Protein AF-A0A7S0CD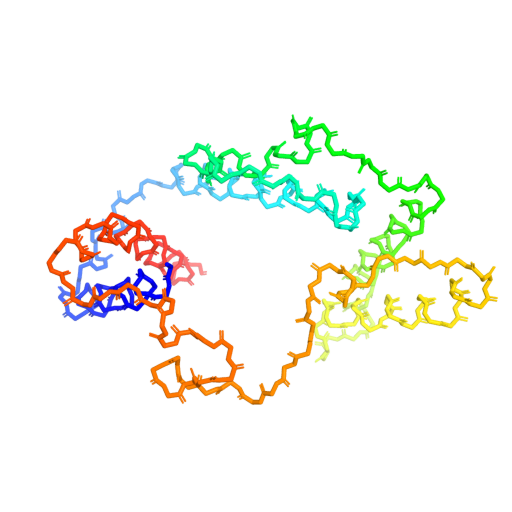29-F1 (afdb_monomer_lite)

Secondary structure (DSSP, 8-state):
-HHHHHHHHHHHHHHHHTTTHHHHTTS-HHHHHHHHHHHHHHHHHHGGGGGBPTT-------TTSTTTSTTTHHHHS-PPBPPHHHHHHHHHHHHHHHHHHHHHHHH-SSS-HHHHHHHHHHHHIIIIIGGGT--PPPHHHHS---------GGG--TTSHHHHSPPS-HHHHHHHHHHHHHHHHHHHHHHHHHHH-

Sequence (197 aa):
MFYAIMLAGILQMIFGLLRLGVLVKMIPHPVMVGFCNGLGVVIGLAQFNIFKVAGTGDNNHDRRLSEIGGAFLPFTNGTDWCDATMGLWMAFHIGVTLLTYVMFPKITKAIPASLAGIIMSTVVEWAFVRQIGYETNTVADLASVAGAFPSPVWFDTRYGYKDMMPPLTLKTFGEVLPTAITAGAIGLLESLLTLQL

Radius of gyration: 21.19 Å; chains: 1; bounding box: 47×45×57 Å

Organism: NCBI:txid420281

InterPro domains:
  IPR001902 SLC26A/SulP transporter [PTHR11814] (4-192)
  IPR011547 SLC26A/SulP transporter domain [PF00916] (2-194)

pLDDT: mean 81.78, std 13.17, range [42.75, 94.94]

Foldseek 3Di:
DVVLQVLLVVVLVVCVVVVVLVVLVPDDPVVVVVVVVVVVLLVVLLVLVLQFDQPQDDPDPPCPVCPSVVSVCSPPVPTDGHDPVQVVLVVVLVVQLVVQQVVVVVVPVPDHSNVVSVVRSVCCCVVPVVVVPHDHDDPCSNDPPDDDDDDDQCPDPPPPSVVVDDDPDPVVCVVSVVSSNVVSSVVSNVVVVVVVD

Structure (mmCIF, N/CA/C/O backbone):
data_AF-A0A7S0CD29-F1
#
_entry.id   AF-A0A7S0CD29-F1
#
loop_
_atom_site.group_PDB
_atom_site.id
_atom_site.type_symbol
_atom_site.label_atom_id
_atom_site.label_alt_id
_atom_site.label_comp_id
_atom_site.label_asym_id
_atom_site.label_entity_id
_atom_site.label_seq_id
_atom_site.pdbx_PDB_ins_code
_atom_site.Cartn_x
_atom_site.Cartn_y
_atom_site.Cartn_z
_atom_site.occupancy
_atom_site.B_iso_or_equiv
_atom_site.auth_seq_id
_atom_site.auth_comp_id
_atom_site.auth_asym_id
_atom_site.auth_atom_id
_atom_site.pdbx_PDB_model_num
ATOM 1 N N . MET A 1 1 ? 0.784 -7.956 17.227 1.00 72.94 1 MET A N 1
ATOM 2 C CA . MET A 1 1 ? -0.037 -7.457 16.099 1.00 72.94 1 MET A CA 1
ATOM 3 C C . MET A 1 1 ? -1.313 -8.258 15.865 1.00 72.94 1 MET A C 1
ATOM 5 O O . MET A 1 1 ? -2.361 -7.636 15.812 1.00 72.94 1 MET A O 1
ATOM 9 N N . PHE A 1 2 ? -1.299 -9.597 15.812 1.00 84.19 2 PHE A N 1
ATOM 10 C CA . PHE A 1 2 ? -2.535 -10.376 15.597 1.00 84.19 2 PHE A CA 1
ATOM 11 C C . PHE A 1 2 ? -3.646 -10.090 16.633 1.00 84.19 2 PHE A C 1
ATOM 13 O O . PHE A 1 2 ? -4.755 -9.716 16.257 1.00 84.19 2 PHE A O 1
ATOM 20 N N . TYR A 1 3 ? -3.331 -10.136 17.936 1.00 88.56 3 TYR A N 1
ATOM 21 C CA . TYR A 1 3 ? -4.286 -9.738 18.984 1.00 88.56 3 TYR A CA 1
ATOM 22 C C . TYR A 1 3 ? -4.735 -8.276 18.874 1.00 88.56 3 TYR A C 1
ATOM 24 O O . TYR A 1 3 ? -5.881 -7.977 19.192 1.00 88.56 3 TYR A O 1
ATOM 32 N N . ALA A 1 4 ? -3.864 -7.379 18.396 1.00 90.56 4 ALA A N 1
ATOM 33 C CA . ALA A 1 4 ? -4.199 -5.968 18.201 1.00 90.56 4 ALA A CA 1
ATOM 34 C C . ALA A 1 4 ? -5.264 -5.797 17.121 1.00 90.56 4 ALA A C 1
ATOM 36 O O . ALA A 1 4 ? -6.248 -5.106 17.343 1.00 90.56 4 ALA A O 1
ATOM 37 N N . ILE A 1 5 ? -5.092 -6.474 15.984 1.00 90.81 5 ILE A N 1
ATOM 38 C CA . ILE A 1 5 ? -6.022 -6.425 14.850 1.00 90.81 5 ILE A CA 1
ATOM 39 C C . ILE A 1 5 ? -7.361 -7.069 15.226 1.00 90.81 5 ILE A C 1
ATOM 41 O O . ILE A 1 5 ? -8.416 -6.509 14.942 1.00 90.81 5 ILE A O 1
ATOM 45 N N . MET A 1 6 ? -7.335 -8.211 15.920 1.00 91.44 6 MET A N 1
ATOM 46 C CA . MET A 1 6 ? -8.559 -8.859 16.395 1.00 91.44 6 MET A CA 1
ATOM 47 C C . MET A 1 6 ? -9.323 -7.963 17.381 1.00 91.44 6 MET A C 1
ATOM 49 O O . MET A 1 6 ? -10.534 -7.790 17.250 1.00 91.44 6 MET A O 1
ATOM 53 N N . LEU A 1 7 ? -8.617 -7.348 18.337 1.00 93.38 7 LEU A N 1
ATOM 54 C CA . LEU A 1 7 ? -9.212 -6.408 19.285 1.00 93.38 7 LEU A CA 1
ATOM 55 C C . LEU A 1 7 ? -9.736 -5.148 18.583 1.00 93.38 7 LEU A C 1
ATOM 57 O O . LEU A 1 7 ? -10.834 -4.700 18.899 1.00 93.38 7 LEU A O 1
ATOM 61 N N . ALA A 1 8 ? -9.004 -4.614 17.602 1.00 94.94 8 ALA A N 1
ATOM 62 C CA . ALA A 1 8 ? -9.446 -3.494 16.775 1.00 94.94 8 ALA A CA 1
ATOM 63 C C . ALA A 1 8 ? -10.773 -3.812 16.069 1.00 94.94 8 ALA A C 1
ATOM 65 O O . ALA A 1 8 ? -11.699 -3.009 16.137 1.00 94.94 8 ALA A O 1
ATOM 66 N N . GLY A 1 9 ? -10.906 -5.006 15.482 1.00 94.69 9 GLY A N 1
ATOM 67 C CA . GLY A 1 9 ? -12.152 -5.460 14.857 1.00 94.69 9 GLY A CA 1
ATOM 68 C C . GLY A 1 9 ? -13.318 -5.574 15.845 1.00 94.69 9 GLY A C 1
ATOM 69 O O . GLY A 1 9 ? -14.436 -5.161 15.542 1.00 94.69 9 GLY A O 1
ATOM 70 N N . ILE A 1 10 ? -13.067 -6.065 17.064 1.00 94.75 10 ILE A N 1
ATOM 71 C CA . ILE A 1 10 ? -14.084 -6.104 18.129 1.00 94.75 10 ILE A CA 1
ATOM 72 C C . ILE A 1 10 ? -14.520 -4.689 18.521 1.00 94.75 10 ILE A C 1
ATOM 74 O O . ILE A 1 10 ? -15.717 -4.418 18.611 1.00 94.75 10 ILE A O 1
ATOM 78 N N . LEU A 1 11 ? -13.572 -3.770 18.709 1.00 93.44 11 LEU A N 1
ATOM 79 C CA . LEU A 1 11 ? -13.870 -2.369 19.007 1.00 93.44 11 LEU A CA 1
ATOM 80 C C . LEU A 1 11 ? -14.683 -1.721 17.878 1.00 93.44 11 LEU A C 1
ATOM 82 O O . LEU A 1 11 ? -15.670 -1.043 18.152 1.00 93.44 11 LEU A O 1
ATOM 86 N N . GLN A 1 12 ? -14.335 -1.985 16.618 1.00 93.56 12 GLN A N 1
ATOM 87 C CA . GLN A 1 12 ? -15.087 -1.516 15.451 1.00 93.56 12 GLN A CA 1
ATOM 88 C C . GLN A 1 12 ? -16.525 -2.047 15.441 1.00 93.56 12 GLN A C 1
ATOM 90 O O . GLN A 1 12 ? -17.459 -1.272 15.230 1.00 93.56 12 GLN A O 1
ATOM 95 N N . MET A 1 13 ? -16.726 -3.337 15.737 1.00 93.75 13 MET A N 1
ATOM 96 C CA . MET A 1 13 ? -18.064 -3.928 15.868 1.00 93.75 13 MET A CA 1
ATOM 97 C C . MET A 1 13 ? -18.875 -3.266 16.988 1.00 93.75 13 MET A C 1
ATOM 99 O O . MET A 1 13 ? -20.042 -2.938 16.780 1.00 93.75 13 MET A O 1
ATOM 103 N N . ILE A 1 14 ? -18.264 -3.009 18.151 1.00 93.12 14 ILE A N 1
ATOM 104 C CA . ILE A 1 14 ? -18.916 -2.315 19.274 1.00 93.12 14 ILE A CA 1
ATOM 105 C C . ILE A 1 14 ? -19.307 -0.887 18.876 1.00 93.12 14 ILE A C 1
ATOM 107 O O . ILE A 1 14 ? -20.438 -0.469 19.118 1.00 93.12 14 ILE A O 1
ATOM 111 N N . PHE A 1 15 ? -18.412 -0.142 18.225 1.00 90.12 15 PHE A N 1
ATOM 112 C CA . PHE A 1 15 ? -18.691 1.218 17.752 1.00 90.12 15 PHE A CA 1
ATOM 113 C C . PHE A 1 15 ? -19.815 1.246 16.712 1.00 90.12 15 PHE A C 1
ATOM 115 O O . PHE A 1 15 ? -20.672 2.134 16.756 1.00 90.12 15 PHE A O 1
ATOM 122 N N . GLY A 1 16 ? -19.842 0.259 15.812 1.00 89.19 16 GLY A N 1
ATOM 123 C CA . GLY A 1 16 ? -20.924 0.061 14.852 1.00 89.19 16 GLY A CA 1
ATOM 124 C C . GLY A 1 16 ? -22.261 -0.226 15.538 1.00 89.19 16 GLY A C 1
ATOM 125 O O . GLY A 1 16 ? -23.259 0.428 15.235 1.00 89.19 16 GLY A O 1
ATOM 126 N N . LEU A 1 17 ? -22.275 -1.136 16.519 1.00 92.62 17 LEU A N 1
ATOM 127 C CA . LEU A 1 17 ? -23.474 -1.510 17.277 1.00 92.62 17 LEU A CA 1
ATOM 128 C C . LEU A 1 17 ? -24.034 -0.336 18.093 1.00 92.62 17 LEU A C 1
ATOM 130 O O . LEU A 1 17 ? -25.241 -0.100 18.097 1.00 92.62 17 LEU A O 1
ATOM 134 N N . LEU A 1 18 ? -23.155 0.436 18.735 1.00 92.31 18 LEU A N 1
ATOM 135 C CA . LEU A 1 18 ? -23.508 1.632 19.505 1.00 92.31 18 LEU A CA 1
ATOM 136 C C . LEU A 1 18 ? -23.828 2.851 18.621 1.00 92.31 18 LEU A C 1
ATOM 138 O O . LEU A 1 18 ? -24.145 3.918 19.144 1.00 92.31 18 LEU A O 1
ATOM 142 N N . ARG A 1 19 ? -23.756 2.716 17.288 1.00 85.88 19 ARG A N 1
ATOM 143 C CA . ARG A 1 19 ? -23.991 3.790 16.305 1.00 85.88 19 ARG A CA 1
ATOM 144 C C . ARG A 1 19 ? -23.114 5.028 16.532 1.00 85.88 19 ARG A C 1
ATOM 146 O O . ARG A 1 19 ? -23.495 6.148 16.190 1.00 85.88 19 ARG A O 1
ATOM 153 N N . LEU A 1 20 ? -21.898 4.825 17.037 1.00 83.00 20 LEU A N 1
ATOM 154 C CA . LEU A 1 20 ? -20.938 5.897 17.324 1.00 83.00 20 LEU A CA 1
ATOM 155 C C . LEU A 1 20 ? -20.285 6.489 16.064 1.00 83.00 20 LEU A C 1
ATOM 157 O O . LEU A 1 20 ? -19.510 7.436 16.164 1.00 83.00 20 LEU A O 1
ATOM 161 N N . GLY A 1 21 ? -20.638 6.006 14.867 1.00 71.50 21 GLY A N 1
ATOM 162 C CA . GLY A 1 21 ? -20.172 6.567 13.592 1.00 71.50 21 GLY A CA 1
ATOM 163 C C . GLY A 1 21 ? -20.517 8.051 13.392 1.00 71.50 21 GLY A C 1
ATOM 164 O O . GLY A 1 21 ? -19.895 8.717 12.570 1.00 71.50 21 GLY A O 1
ATOM 165 N N . VAL A 1 22 ? -21.461 8.603 14.167 1.00 73.75 22 VAL A N 1
ATOM 166 C CA . VAL A 1 22 ? -21.761 10.046 14.178 1.00 73.75 22 VAL A CA 1
ATOM 167 C C . VAL A 1 22 ? -20.596 10.876 14.733 1.00 73.75 22 VAL A C 1
ATOM 169 O O . VAL A 1 22 ? -20.355 11.968 14.228 1.00 73.75 22 VAL A O 1
ATOM 172 N N . LEU A 1 23 ? -19.834 10.366 15.708 1.00 78.31 23 LEU A N 1
ATOM 173 C CA . LEU A 1 23 ? -18.686 11.083 16.289 1.00 78.31 23 LEU A CA 1
ATOM 174 C C . LEU A 1 23 ? -17.565 11.284 15.266 1.00 78.31 23 LEU A C 1
ATOM 176 O O . LEU A 1 23 ? -16.908 12.318 15.240 1.00 78.31 23 LEU A O 1
ATOM 180 N N . VAL A 1 24 ? -17.384 10.308 14.381 1.00 75.75 24 VAL A N 1
ATOM 181 C CA . VAL A 1 24 ? -16.339 10.336 13.354 1.00 75.75 24 VAL A CA 1
ATOM 182 C C . VAL A 1 24 ? -16.672 11.359 12.251 1.00 75.75 24 VAL A C 1
ATOM 184 O O . VAL A 1 24 ? -15.771 11.964 11.678 1.00 75.75 24 VAL A O 1
ATOM 187 N N . LYS A 1 25 ? -17.961 11.664 12.025 1.00 74.31 25 LYS A N 1
ATOM 188 C CA . LYS A 1 25 ? -18.404 12.732 11.103 1.00 74.31 25 LYS A CA 1
ATOM 189 C C . LYS A 1 25 ? -18.051 14.146 11.577 1.00 74.31 25 LYS A C 1
ATOM 191 O O . LYS A 1 25 ? -18.184 15.085 10.800 1.00 74.31 25 LYS A O 1
ATOM 196 N N . MET A 1 26 ? -17.627 14.315 12.831 1.00 85.00 26 MET A N 1
ATOM 197 C CA . MET A 1 26 ? -17.211 15.615 13.369 1.00 85.00 26 MET A CA 1
ATOM 198 C C . MET A 1 26 ? -15.780 15.996 12.968 1.00 85.00 26 MET A C 1
ATOM 200 O O . MET A 1 26 ? -15.310 17.072 13.332 1.00 85.00 26 MET A O 1
ATOM 204 N N . ILE A 1 27 ? -15.073 15.132 12.232 1.00 85.81 27 ILE A N 1
ATOM 205 C CA . ILE A 1 27 ? -13.688 15.383 11.845 1.00 85.81 27 ILE A CA 1
ATOM 206 C C . ILE A 1 27 ? -13.649 16.375 10.675 1.00 85.81 27 ILE A C 1
ATOM 208 O O . ILE A 1 27 ? -14.264 16.124 9.636 1.00 85.81 27 ILE A O 1
ATOM 212 N N . PRO A 1 28 ? -12.927 17.503 10.809 1.00 87.62 28 PRO A N 1
ATOM 213 C CA . PRO A 1 28 ? -12.857 18.504 9.755 1.00 87.62 28 PRO A CA 1
ATOM 214 C C . PRO A 1 28 ? -12.232 17.948 8.470 1.00 87.62 28 PRO A C 1
ATOM 216 O O . PRO A 1 28 ? -11.196 17.284 8.510 1.00 87.62 28 PRO A O 1
ATOM 219 N N . HIS A 1 29 ? -12.787 18.323 7.314 1.00 85.38 29 HIS A N 1
ATOM 220 C CA . HIS A 1 29 ? -12.239 17.969 5.998 1.00 85.38 29 HIS A CA 1
ATOM 221 C C . HIS A 1 29 ? -10.727 18.268 5.840 1.00 85.38 29 HIS A C 1
ATOM 223 O O . HIS A 1 29 ? -10.016 17.412 5.311 1.00 85.38 29 HIS A O 1
ATOM 229 N N . PRO A 1 30 ? -10.179 19.400 6.347 1.00 91.38 30 PRO A N 1
ATOM 230 C CA . PRO A 1 30 ? -8.735 19.652 6.291 1.00 91.38 30 PRO A CA 1
ATOM 231 C C . PRO A 1 30 ? -7.877 18.567 6.959 1.00 91.38 30 PRO A C 1
ATOM 233 O O . PRO A 1 30 ? -6.792 18.263 6.468 1.00 91.38 30 PRO A O 1
ATOM 236 N N . VAL A 1 31 ? -8.362 17.956 8.046 1.00 89.50 31 VAL A N 1
ATOM 237 C CA . VAL A 1 31 ? -7.638 16.895 8.766 1.00 89.50 31 VAL A CA 1
ATOM 238 C C . VAL A 1 31 ? -7.566 15.630 7.918 1.00 89.50 31 VAL A C 1
ATOM 240 O O . VAL A 1 31 ? -6.505 15.021 7.821 1.00 89.50 31 VAL A O 1
ATOM 243 N N . MET A 1 32 ? -8.665 15.273 7.251 1.00 87.56 32 MET A N 1
ATOM 244 C CA . MET A 1 32 ? -8.727 14.084 6.396 1.00 87.56 32 MET A CA 1
ATOM 245 C C . MET A 1 32 ? -7.808 14.217 5.177 1.00 87.56 32 MET A C 1
ATOM 247 O O . MET A 1 32 ? -7.058 13.296 4.869 1.00 87.56 32 MET A O 1
ATOM 251 N N . VAL A 1 33 ? -7.796 15.388 4.530 1.00 89.38 33 VAL A N 1
ATOM 252 C CA . VAL A 1 33 ? -6.883 15.667 3.408 1.00 89.38 33 VAL A CA 1
ATOM 253 C C . VAL A 1 33 ? -5.421 15.616 3.862 1.00 89.38 33 VAL A C 1
ATOM 255 O O . VAL A 1 33 ? -4.590 15.010 3.187 1.00 89.38 33 VAL A O 1
ATOM 258 N N . GLY A 1 34 ? -5.102 16.201 5.021 1.00 91.06 34 GLY A N 1
ATOM 259 C CA . GLY A 1 34 ? -3.759 16.134 5.602 1.00 91.06 34 GLY A CA 1
ATOM 260 C C . GLY A 1 34 ? -3.323 14.701 5.921 1.00 91.06 34 GLY A C 1
ATOM 261 O O . GLY A 1 34 ? -2.210 14.309 5.572 1.00 91.06 34 GLY A O 1
ATOM 262 N N . PHE A 1 35 ? -4.214 13.905 6.519 1.00 89.25 35 PHE A N 1
ATOM 263 C CA 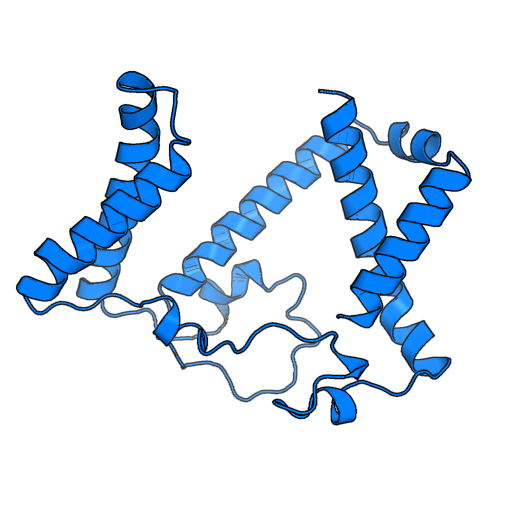. PHE A 1 35 ? -3.975 12.495 6.826 1.00 89.25 35 PHE A CA 1
ATOM 264 C C . PHE A 1 35 ? -3.697 11.673 5.563 1.00 89.25 35 PHE A C 1
ATOM 266 O O . PHE A 1 35 ? -2.662 11.013 5.491 1.00 89.25 35 PHE A O 1
ATOM 273 N N . CYS A 1 36 ? -4.557 11.757 4.544 1.00 88.31 36 CYS A N 1
ATOM 274 C CA . CYS A 1 36 ? -4.381 11.012 3.296 1.00 88.31 36 CYS A CA 1
ATOM 275 C C . CYS A 1 36 ? -3.100 11.416 2.552 1.00 88.31 36 CYS A C 1
ATOM 277 O O . CYS A 1 36 ? -2.385 10.549 2.054 1.00 88.31 36 CYS A O 1
ATOM 279 N N . ASN A 1 37 ? -2.767 12.712 2.513 1.00 92.62 37 ASN A N 1
ATOM 280 C CA . ASN A 1 37 ? -1.518 13.181 1.908 1.00 92.62 37 ASN A CA 1
ATOM 281 C C . ASN A 1 37 ? -0.292 12.646 2.661 1.00 92.62 37 ASN A C 1
ATOM 283 O O . ASN A 1 37 ? 0.655 12.170 2.037 1.00 92.62 37 ASN A O 1
ATOM 287 N N . GLY A 1 38 ? -0.320 12.677 3.998 1.00 90.19 38 GLY A N 1
ATOM 288 C CA . GLY A 1 38 ? 0.740 12.110 4.831 1.00 90.19 38 GLY A CA 1
ATOM 289 C C . GLY A 1 38 ? 0.903 10.604 4.623 1.00 90.19 38 GLY A C 1
ATOM 290 O O . GLY A 1 38 ? 2.018 10.129 4.417 1.00 90.19 38 GLY A O 1
ATOM 291 N N . LEU A 1 39 ? -0.206 9.859 4.594 1.00 89.50 39 LEU A N 1
ATOM 292 C CA . LEU A 1 39 ? -0.218 8.423 4.311 1.00 89.50 39 LEU A CA 1
ATOM 293 C C . LEU A 1 39 ? 0.320 8.120 2.906 1.00 89.50 39 LEU A C 1
ATOM 295 O O . LEU A 1 39 ? 1.106 7.190 2.743 1.00 89.50 39 LEU A O 1
ATOM 299 N N . GLY A 1 40 ? -0.021 8.939 1.909 1.00 89.88 40 GLY A N 1
ATOM 300 C CA . GLY A 1 40 ? 0.531 8.833 0.559 1.00 89.88 40 GLY A CA 1
ATOM 301 C C . GLY A 1 40 ? 2.053 8.984 0.532 1.00 89.88 40 GLY A C 1
ATOM 302 O O . GLY A 1 40 ? 2.739 8.179 -0.097 1.00 89.88 40 GLY A O 1
ATOM 303 N N . VAL A 1 41 ? 2.598 9.956 1.271 1.00 90.38 41 VAL A N 1
ATOM 304 C CA . VAL A 1 41 ? 4.053 10.132 1.419 1.00 90.38 41 VAL A CA 1
ATOM 305 C C . VAL A 1 41 ? 4.683 8.931 2.127 1.00 90.38 41 VAL A C 1
ATOM 307 O O . VAL A 1 41 ? 5.685 8.406 1.654 1.00 90.38 41 VAL A O 1
ATOM 310 N N . VAL A 1 42 ? 4.084 8.455 3.221 1.00 87.50 42 VAL A N 1
ATOM 311 C CA . VAL A 1 42 ? 4.564 7.288 3.984 1.00 87.50 42 VAL A CA 1
ATOM 312 C C . VAL A 1 42 ? 4.625 6.035 3.110 1.00 87.50 42 VAL A C 1
ATOM 314 O O . VAL A 1 42 ? 5.651 5.355 3.084 1.00 87.50 42 VAL A O 1
ATOM 317 N N . ILE A 1 43 ? 3.564 5.747 2.352 1.00 88.38 43 ILE A N 1
ATOM 318 C CA . ILE A 1 43 ? 3.523 4.604 1.433 1.00 88.38 43 ILE A CA 1
ATOM 319 C C . ILE A 1 43 ? 4.535 4.786 0.304 1.00 88.38 43 ILE A C 1
ATOM 321 O O . ILE A 1 43 ? 5.258 3.841 -0.012 1.00 88.38 43 ILE A O 1
ATOM 325 N N . GLY A 1 44 ? 4.604 5.983 -0.286 1.00 90.56 44 GLY A N 1
ATOM 326 C CA . GLY A 1 44 ? 5.530 6.297 -1.373 1.00 90.56 44 GLY A CA 1
ATOM 327 C C . GLY A 1 44 ? 6.990 6.108 -0.967 1.00 90.56 44 GLY A C 1
ATOM 328 O O . GLY A 1 44 ? 7.756 5.486 -1.697 1.00 90.56 44 GLY A O 1
ATOM 329 N N . LEU A 1 45 ? 7.364 6.567 0.229 1.00 87.75 45 LEU A N 1
ATOM 330 C CA . LEU A 1 45 ? 8.706 6.374 0.775 1.00 87.75 45 LEU A CA 1
ATOM 331 C C . LEU A 1 45 ? 8.985 4.902 1.114 1.00 87.75 45 LEU A C 1
ATOM 333 O O . LEU A 1 45 ? 10.071 4.406 0.821 1.00 87.75 45 LEU A O 1
ATOM 337 N N . ALA A 1 46 ? 8.000 4.170 1.643 1.00 84.88 46 ALA A N 1
ATOM 338 C CA . ALA A 1 46 ? 8.157 2.749 1.953 1.00 84.88 46 ALA A CA 1
ATOM 339 C C . ALA A 1 46 ? 8.454 1.882 0.710 1.00 84.88 46 ALA A C 1
ATOM 341 O O . ALA A 1 46 ? 9.147 0.871 0.835 1.00 84.88 46 ALA A O 1
ATOM 342 N N . GLN A 1 47 ? 8.003 2.282 -0.491 1.00 88.38 47 GLN A N 1
ATOM 343 C CA . GLN A 1 47 ? 8.294 1.543 -1.733 1.00 88.38 47 GLN A CA 1
ATOM 344 C C . GLN A 1 47 ? 9.791 1.487 -2.067 1.00 88.38 47 GLN A C 1
ATOM 346 O O . GLN A 1 47 ? 10.240 0.540 -2.711 1.00 88.38 47 GLN A O 1
ATOM 351 N N . PHE A 1 48 ? 10.596 2.446 -1.595 1.00 86.69 48 PHE A N 1
ATOM 352 C CA . PHE A 1 48 ? 12.041 2.442 -1.841 1.00 86.69 48 PHE A CA 1
ATOM 353 C C . PHE A 1 48 ? 12.770 1.280 -1.164 1.00 86.69 48 PHE A C 1
ATOM 355 O O . PHE A 1 48 ? 13.878 0.942 -1.574 1.00 86.69 48 PHE A O 1
ATOM 362 N N . ASN A 1 49 ? 12.151 0.620 -0.179 1.00 83.00 49 ASN A N 1
ATOM 363 C CA . ASN A 1 49 ? 12.740 -0.553 0.461 1.00 83.00 49 ASN A CA 1
ATOM 364 C C . ASN A 1 49 ? 12.956 -1.723 -0.518 1.00 83.00 49 ASN A C 1
ATOM 366 O O . ASN A 1 49 ? 13.834 -2.547 -0.303 1.00 83.00 49 ASN A O 1
ATOM 370 N N . ILE A 1 50 ? 12.196 -1.781 -1.616 1.00 82.12 50 ILE A N 1
ATOM 371 C CA . ILE A 1 50 ? 12.347 -2.811 -2.655 1.00 82.12 50 ILE A CA 1
ATOM 372 C C . ILE A 1 50 ? 13.692 -2.679 -3.399 1.00 82.12 50 ILE A C 1
ATOM 374 O O . ILE A 1 50 ? 14.242 -3.680 -3.849 1.00 82.12 50 ILE A O 1
ATOM 378 N N . PHE A 1 51 ? 14.261 -1.471 -3.472 1.00 86.75 51 PHE A N 1
ATOM 379 C CA . PHE A 1 51 ? 15.575 -1.202 -4.075 1.00 86.75 51 PHE A CA 1
ATOM 380 C C . PHE A 1 51 ? 16.753 -1.439 -3.118 1.00 86.75 51 PHE A C 1
ATOM 382 O O . PHE A 1 51 ? 17.888 -1.076 -3.427 1.00 86.75 51 PHE A O 1
ATOM 389 N N . LYS A 1 52 ? 16.511 -2.009 -1.937 1.00 83.50 52 LYS A N 1
ATOM 390 C CA . LYS A 1 52 ? 17.575 -2.425 -1.020 1.00 83.50 52 LYS A CA 1
ATOM 391 C C . LYS A 1 52 ? 17.975 -3.868 -1.283 1.00 83.50 52 LYS A C 1
ATOM 393 O O . LYS A 1 52 ? 17.190 -4.663 -1.799 1.00 83.50 52 LYS A O 1
ATOM 398 N N . VAL A 1 53 ? 19.213 -4.202 -0.926 1.00 76.62 53 VAL A N 1
ATOM 399 C CA . VAL A 1 53 ? 19.706 -5.581 -1.014 1.00 76.62 53 VAL A CA 1
ATOM 400 C C . VAL A 1 53 ? 18.869 -6.482 -0.100 1.00 76.62 53 VAL A C 1
ATOM 402 O O . VAL A 1 53 ? 18.695 -6.197 1.089 1.00 76.62 53 VAL A O 1
ATOM 405 N N . ALA A 1 54 ? 18.343 -7.572 -0.664 1.00 63.88 54 ALA A N 1
ATOM 406 C CA . ALA A 1 54 ? 17.594 -8.575 0.078 1.00 63.88 54 ALA A CA 1
ATOM 407 C C . ALA A 1 54 ? 18.511 -9.234 1.125 1.00 63.88 54 ALA A C 1
ATOM 409 O O . ALA A 1 54 ? 19.575 -9.749 0.793 1.00 63.88 54 ALA A O 1
ATOM 410 N N . GLY A 1 55 ? 18.117 -9.194 2.401 1.00 57.34 55 GLY A N 1
ATOM 411 C CA . GLY A 1 55 ? 18.844 -9.859 3.491 1.00 57.34 55 GLY A CA 1
ATOM 412 C C . GLY A 1 55 ? 19.805 -8.988 4.310 1.00 57.34 55 GLY A C 1
ATOM 413 O O . GLY A 1 55 ? 20.262 -9.450 5.353 1.00 57.34 55 GLY A O 1
ATOM 414 N N . THR A 1 56 ? 20.045 -7.720 3.956 1.00 50.31 56 THR A N 1
ATOM 415 C CA . THR A 1 56 ? 2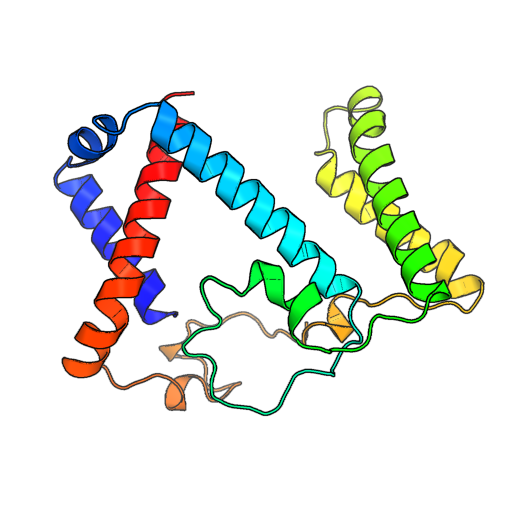0.827 -6.785 4.802 1.00 50.31 56 THR A CA 1
ATOM 416 C C . THR A 1 56 ? 19.953 -6.165 5.901 1.00 50.31 56 THR A C 1
ATOM 418 O O . THR A 1 56 ? 19.857 -4.949 6.062 1.00 50.31 56 THR A O 1
ATOM 421 N N . GLY A 1 57 ? 19.239 -7.022 6.632 1.00 50.50 57 GLY A N 1
ATOM 422 C CA . GLY A 1 57 ? 18.383 -6.657 7.752 1.00 50.50 57 GLY A CA 1
ATOM 423 C C . GLY A 1 57 ? 19.119 -6.842 9.071 1.00 50.50 57 GLY A C 1
ATOM 424 O O . GLY A 1 57 ? 19.148 -7.939 9.611 1.00 50.50 57 GLY A O 1
ATOM 425 N N . ASP A 1 58 ? 19.711 -5.749 9.539 1.00 49.78 58 ASP A N 1
ATOM 426 C CA . ASP A 1 58 ? 20.086 -5.432 10.920 1.00 49.78 58 ASP A CA 1
ATOM 427 C C . ASP A 1 58 ? 19.540 -6.400 12.004 1.00 49.78 58 ASP A C 1
ATOM 429 O O . ASP A 1 58 ? 18.335 -6.478 12.249 1.00 49.78 58 ASP A O 1
ATOM 433 N N . ASN A 1 59 ? 20.449 -7.114 12.683 1.00 47.44 59 ASN A N 1
ATOM 434 C CA . ASN A 1 59 ? 20.161 -8.052 13.781 1.00 47.44 59 ASN A CA 1
ATOM 435 C C . ASN A 1 59 ? 19.740 -7.358 15.095 1.00 47.44 59 ASN A C 1
ATOM 437 O O . ASN A 1 59 ? 19.552 -8.030 16.113 1.00 47.44 59 ASN A O 1
ATOM 441 N N . ASN A 1 60 ? 19.631 -6.026 15.122 1.00 45.78 60 ASN A N 1
ATOM 442 C CA . ASN A 1 60 ? 19.373 -5.296 16.356 1.00 45.78 60 ASN A CA 1
ATOM 443 C C . ASN A 1 60 ? 17.878 -5.259 16.714 1.00 45.78 60 ASN A C 1
ATOM 445 O O . ASN A 1 60 ? 17.011 -4.781 15.982 1.00 45.78 60 ASN A O 1
ATOM 449 N N . HIS A 1 61 ? 17.589 -5.774 17.909 1.00 45.16 61 HIS A N 1
ATOM 450 C CA . HIS A 1 61 ? 16.259 -5.971 18.492 1.00 45.16 61 HIS A CA 1
ATOM 451 C C . HIS A 1 61 ? 15.564 -4.663 18.937 1.00 45.16 61 HIS A C 1
ATOM 453 O O . HIS A 1 61 ? 14.436 -4.696 19.435 1.00 45.16 61 HIS A O 1
ATOM 459 N N . ASP A 1 62 ? 16.193 -3.502 18.742 1.00 43.81 62 ASP A N 1
ATOM 460 C CA . ASP A 1 62 ? 15.756 -2.215 19.297 1.00 43.81 62 ASP A CA 1
ATOM 461 C C . ASP A 1 62 ? 14.765 -1.487 18.372 1.00 43.81 62 ASP A C 1
ATOM 463 O O . ASP A 1 62 ? 14.904 -0.326 17.997 1.00 43.81 62 ASP A O 1
ATOM 467 N N . ARG A 1 63 ? 13.684 -2.186 18.011 1.00 53.59 63 ARG A N 1
ATOM 468 C CA . ARG A 1 63 ? 12.642 -1.717 17.078 1.00 53.59 63 ARG A CA 1
ATOM 469 C C . ARG A 1 63 ? 11.579 -0.809 17.715 1.00 53.59 63 ARG A C 1
ATOM 471 O O . ARG A 1 63 ? 10.492 -0.671 17.168 1.00 53.59 63 ARG A O 1
ATOM 478 N N . ARG A 1 64 ? 11.838 -0.186 18.870 1.00 45.41 64 ARG A N 1
ATOM 479 C CA . ARG A 1 64 ? 10.790 0.539 19.629 1.00 45.41 64 ARG A CA 1
ATOM 480 C C . ARG A 1 64 ? 10.555 1.987 19.173 1.00 45.41 64 ARG A C 1
ATOM 482 O O . ARG A 1 64 ? 9.564 2.582 19.578 1.00 45.41 64 ARG A O 1
ATOM 489 N N . LEU A 1 65 ? 11.410 2.539 18.305 1.00 42.75 65 LEU A N 1
ATOM 490 C CA . LEU A 1 65 ? 11.266 3.892 17.727 1.00 42.75 65 LEU A CA 1
ATOM 491 C C . LEU A 1 65 ? 11.096 3.894 16.193 1.00 42.75 65 LEU A C 1
ATOM 493 O O . LEU A 1 65 ? 10.941 4.944 15.575 1.00 42.75 65 LEU A O 1
ATOM 497 N N . SER A 1 66 ? 11.076 2.712 15.573 1.00 50.28 66 SER A N 1
ATOM 498 C CA . SER A 1 66 ? 11.081 2.511 14.117 1.00 50.28 66 SER A CA 1
ATOM 499 C C . SER A 1 66 ? 9.679 2.332 13.507 1.00 50.28 66 SER A C 1
ATOM 501 O O . SER A 1 66 ? 9.563 1.972 12.337 1.00 50.28 66 SER A O 1
ATOM 503 N N . GLU A 1 67 ? 8.600 2.538 14.262 1.00 55.25 67 GLU A N 1
ATOM 504 C CA . GLU A 1 67 ? 7.240 2.259 13.763 1.00 55.25 67 GLU A CA 1
ATOM 505 C C . GLU A 1 67 ? 6.569 3.477 13.109 1.00 55.25 67 GLU A C 1
ATOM 507 O O . GLU A 1 67 ? 5.747 3.308 12.215 1.00 55.25 67 GLU A O 1
ATOM 512 N N . ILE A 1 68 ? 6.980 4.704 13.457 1.00 47.34 68 ILE A N 1
ATOM 513 C CA . ILE A 1 68 ? 6.518 5.941 12.790 1.00 47.34 68 ILE A CA 1
ATOM 514 C C . ILE A 1 68 ? 7.568 6.445 11.778 1.00 47.34 68 ILE A C 1
ATOM 516 O O . ILE A 1 68 ? 7.221 7.010 10.744 1.00 47.34 68 ILE A O 1
ATOM 520 N N . GLY A 1 69 ? 8.855 6.159 12.017 1.00 54.53 69 GLY A N 1
ATOM 521 C CA . GLY A 1 69 ? 9.965 6.437 11.092 1.00 54.53 69 GLY A CA 1
ATOM 522 C C . GLY A 1 69 ? 10.211 5.351 10.037 1.00 54.53 69 GLY A C 1
ATOM 523 O O . GLY A 1 69 ? 11.088 5.518 9.195 1.00 54.53 69 GLY A O 1
ATOM 524 N N . GLY A 1 70 ? 9.430 4.261 10.060 1.00 62.28 70 GLY A N 1
ATOM 525 C CA . GLY A 1 70 ? 9.544 3.093 9.175 1.00 62.28 70 GLY A CA 1
ATOM 526 C C . GLY A 1 70 ? 9.646 3.430 7.683 1.00 62.28 70 GLY A C 1
ATOM 527 O O . GLY A 1 70 ? 10.396 2.811 6.934 1.00 62.28 70 GLY A O 1
ATOM 528 N N . ALA A 1 71 ? 8.919 4.465 7.269 1.00 67.56 71 ALA A N 1
ATOM 529 C CA . ALA A 1 71 ? 8.903 4.952 5.896 1.00 67.56 71 ALA A CA 1
ATOM 530 C C . ALA A 1 71 ? 10.229 5.586 5.453 1.00 67.56 71 ALA A C 1
ATOM 532 O O . ALA A 1 71 ? 10.564 5.540 4.277 1.00 67.56 71 ALA A O 1
ATOM 533 N N . PHE A 1 72 ? 10.991 6.166 6.383 1.00 74.81 72 PHE A N 1
ATOM 534 C CA . PHE A 1 72 ? 12.260 6.845 6.101 1.00 74.81 72 PHE A CA 1
ATOM 535 C C . PHE A 1 72 ? 13.472 5.914 6.217 1.00 74.81 72 PHE A C 1
ATOM 537 O O . PHE A 1 72 ? 14.554 6.259 5.744 1.00 74.81 72 PHE A O 1
ATOM 544 N N . LEU A 1 73 ? 13.275 4.710 6.765 1.00 73.69 73 LEU A N 1
ATOM 545 C CA . LEU A 1 73 ? 14.294 3.669 6.911 1.00 73.69 73 LEU A CA 1
ATOM 546 C C . LEU A 1 73 ? 15.099 3.368 5.638 1.00 73.69 73 LEU A C 1
ATOM 548 O O . LEU A 1 73 ? 16.311 3.179 5.768 1.00 73.69 73 LEU A O 1
ATOM 552 N N . PRO A 1 74 ? 14.522 3.368 4.414 1.00 75.38 74 PRO A N 1
ATOM 553 C CA . PRO A 1 74 ? 15.313 3.175 3.198 1.00 75.38 74 PRO A CA 1
ATOM 554 C C . PRO A 1 74 ? 16.431 4.215 3.031 1.00 75.38 74 PRO A C 1
ATOM 556 O O . PRO A 1 74 ? 17.452 3.935 2.412 1.00 75.38 74 PRO A O 1
ATOM 559 N N . PHE A 1 75 ? 16.288 5.404 3.611 1.00 78.81 75 PHE A N 1
ATOM 560 C CA . PHE A 1 75 ? 17.256 6.491 3.478 1.00 78.81 75 PHE A CA 1
ATOM 561 C C . PHE A 1 75 ? 18.139 6.670 4.717 1.00 78.81 75 PHE A C 1
ATOM 563 O O . PHE A 1 75 ? 19.201 7.276 4.613 1.00 78.81 75 PHE A O 1
ATOM 570 N N . THR A 1 76 ? 17.736 6.138 5.875 1.00 76.44 76 THR A N 1
ATOM 571 C CA . THR A 1 76 ? 18.426 6.369 7.156 1.00 76.44 76 THR A CA 1
ATOM 572 C C . THR A 1 76 ? 19.171 5.156 7.702 1.00 76.44 76 THR A C 1
ATOM 574 O O . THR A 1 76 ? 20.093 5.330 8.490 1.00 76.44 76 THR A O 1
ATOM 577 N N . ASN A 1 77 ? 18.807 3.933 7.305 1.00 68.69 77 ASN A N 1
ATOM 578 C CA . ASN A 1 77 ? 19.311 2.716 7.958 1.00 68.69 77 ASN A CA 1
ATOM 579 C C . ASN A 1 77 ? 20.690 2.246 7.484 1.00 68.69 77 ASN A C 1
ATOM 581 O O . ASN A 1 77 ? 21.129 1.173 7.886 1.00 68.69 77 ASN A O 1
ATOM 585 N N . GLY A 1 78 ? 21.357 2.995 6.600 1.00 67.06 78 GLY A N 1
ATOM 586 C CA . GLY A 1 78 ? 22.687 2.636 6.094 1.00 67.06 78 GLY A CA 1
ATOM 587 C C . GLY A 1 78 ? 22.746 1.310 5.325 1.00 67.06 78 GLY A C 1
ATOM 588 O O . GLY A 1 78 ? 23.835 0.838 5.031 1.00 67.06 78 GLY A O 1
ATOM 589 N N . THR A 1 79 ? 21.601 0.701 5.000 1.00 74.69 79 THR A N 1
ATOM 590 C CA . THR A 1 79 ? 21.540 -0.521 4.196 1.00 74.69 79 THR A CA 1
ATOM 591 C C . THR A 1 79 ? 21.989 -0.233 2.771 1.00 74.69 79 THR A C 1
ATOM 593 O O . THR A 1 79 ? 21.627 0.804 2.205 1.00 74.69 79 THR A O 1
ATOM 596 N N . ASP A 1 80 ? 22.740 -1.148 2.172 1.00 82.06 80 ASP A N 1
ATOM 597 C CA . ASP A 1 80 ? 23.205 -0.966 0.802 1.00 82.06 80 ASP A CA 1
ATOM 598 C C . ASP A 1 80 ? 22.034 -1.003 -0.190 1.00 82.06 80 ASP A C 1
ATOM 600 O O . ASP A 1 80 ? 21.071 -1.770 -0.058 1.00 82.06 80 ASP A O 1
ATOM 604 N N . TRP A 1 81 ? 22.103 -0.114 -1.178 1.00 85.38 81 TRP A N 1
ATOM 605 C CA . TRP A 1 81 ? 21.200 -0.124 -2.323 1.00 85.38 81 TRP A CA 1
ATOM 606 C C . TRP A 1 81 ? 21.550 -1.296 -3.244 1.00 85.38 81 TRP A C 1
ATOM 608 O O . TRP A 1 81 ? 22.695 -1.744 -3.275 1.00 85.38 81 TRP A O 1
ATOM 618 N N . CYS A 1 82 ? 20.563 -1.804 -3.981 1.00 85.19 82 CYS A N 1
ATOM 619 C CA . CYS A 1 82 ? 20.795 -2.830 -4.989 1.00 85.19 82 CYS A CA 1
ATOM 620 C C . CYS A 1 82 ? 21.781 -2.338 -6.060 1.00 85.19 82 CYS A C 1
ATOM 622 O O . CYS A 1 82 ? 21.941 -1.129 -6.259 1.00 85.19 82 CYS A O 1
ATOM 624 N N . ASP A 1 83 ? 22.403 -3.275 -6.780 1.00 88.94 83 ASP A N 1
ATOM 625 C CA . ASP A 1 83 ? 23.291 -2.929 -7.891 1.00 88.94 83 ASP A CA 1
ATOM 626 C C . ASP A 1 83 ? 22.595 -1.985 -8.887 1.00 88.94 83 ASP A C 1
ATOM 628 O O . ASP A 1 83 ? 21.389 -2.092 -9.134 1.00 88.94 83 ASP A O 1
ATOM 632 N N . ALA A 1 84 ? 23.357 -1.061 -9.476 1.00 88.31 84 ALA A N 1
ATOM 633 C CA . ALA A 1 84 ? 22.816 -0.041 -10.370 1.00 88.31 84 ALA A CA 1
ATOM 634 C C . ALA A 1 84 ? 22.095 -0.665 -11.575 1.00 88.31 84 ALA A C 1
ATOM 636 O O . ALA A 1 84 ? 21.042 -0.180 -11.990 1.00 88.31 84 ALA A O 1
ATOM 637 N N . THR A 1 85 ? 22.621 -1.773 -12.103 1.00 90.06 85 THR A N 1
ATOM 638 C CA . THR A 1 85 ? 22.029 -2.484 -13.243 1.00 90.06 85 THR A CA 1
ATOM 639 C C . THR A 1 85 ? 20.675 -3.076 -12.877 1.00 90.06 85 THR A C 1
ATOM 641 O O . THR A 1 85 ? 19.690 -2.918 -13.597 1.00 90.06 85 THR A O 1
ATOM 644 N N . MET A 1 86 ? 20.613 -3.719 -11.715 1.00 88.31 86 MET A N 1
ATOM 645 C CA . MET A 1 86 ? 19.393 -4.297 -11.169 1.00 88.31 86 MET A CA 1
ATOM 646 C C . MET A 1 86 ? 18.350 -3.215 -10.867 1.00 88.31 86 MET A C 1
ATOM 648 O O . MET A 1 86 ? 17.189 -3.349 -11.253 1.00 88.31 86 MET A O 1
ATOM 652 N N . GLY A 1 87 ? 18.768 -2.102 -10.260 1.00 90.12 87 GLY A N 1
ATOM 653 C CA . GLY A 1 87 ? 17.904 -0.954 -9.995 1.00 90.12 87 GLY A CA 1
ATOM 654 C C . GLY A 1 87 ? 17.300 -0.362 -11.271 1.00 90.12 87 GLY A C 1
ATOM 655 O O . GLY A 1 87 ? 16.115 -0.028 -11.292 1.00 90.12 87 GLY A O 1
ATOM 656 N N . LEU A 1 88 ? 18.062 -0.296 -12.368 1.00 91.31 88 LEU A N 1
ATOM 657 C CA . LEU A 1 88 ? 17.547 0.145 -13.668 1.00 91.31 88 LEU A CA 1
ATOM 658 C C . LEU A 1 88 ? 16.482 -0.807 -14.223 1.00 91.31 88 LEU A C 1
ATOM 660 O O . LEU A 1 88 ? 15.442 -0.343 -14.689 1.00 91.31 88 LEU A O 1
ATOM 664 N N . TRP A 1 89 ? 16.692 -2.122 -14.127 1.00 91.06 89 TRP A N 1
ATOM 665 C CA . TRP A 1 89 ? 15.682 -3.103 -14.531 1.00 91.06 89 TRP A CA 1
ATOM 666 C C . TRP A 1 89 ? 14.421 -3.023 -13.671 1.00 91.06 89 TRP A C 1
ATOM 668 O O . TRP A 1 89 ? 13.308 -3.098 -14.186 1.00 91.06 89 TRP A O 1
ATOM 678 N N . MET A 1 90 ? 14.555 -2.798 -12.368 1.00 91.12 90 MET A N 1
ATOM 679 C CA . MET A 1 90 ? 13.408 -2.612 -11.479 1.00 91.12 90 MET A CA 1
ATOM 680 C C . MET A 1 90 ? 12.645 -1.318 -11.801 1.00 91.12 90 MET A C 1
ATOM 682 O O . MET A 1 90 ? 11.417 -1.331 -11.895 1.00 91.12 90 MET A O 1
ATOM 686 N N . ALA A 1 91 ? 13.350 -0.216 -12.073 1.00 92.12 91 ALA A N 1
ATOM 687 C CA . ALA A 1 91 ? 12.741 1.028 -12.541 1.00 92.12 91 ALA A CA 1
ATOM 688 C C . ALA A 1 91 ? 12.045 0.858 -13.904 1.00 92.12 91 ALA A C 1
ATOM 690 O O . ALA A 1 91 ? 10.966 1.412 -14.125 1.00 92.12 91 ALA A O 1
ATOM 691 N N . PHE A 1 92 ? 12.612 0.047 -14.800 1.00 92.88 92 PHE A N 1
ATOM 692 C CA . PHE A 1 92 ? 11.986 -0.310 -16.069 1.00 92.88 92 PHE A CA 1
ATOM 693 C C . PHE A 1 92 ? 10.652 -1.045 -15.864 1.00 92.88 92 PHE A C 1
ATOM 695 O O . PHE A 1 92 ? 9.654 -0.658 -16.472 1.00 92.88 92 PHE A O 1
ATOM 702 N N . HIS A 1 93 ? 10.577 -2.018 -14.951 1.00 92.38 93 HIS A N 1
ATOM 703 C CA . HIS A 1 93 ? 9.314 -2.687 -14.611 1.00 92.38 93 HIS A CA 1
ATOM 704 C C . HIS A 1 93 ? 8.275 -1.727 -14.016 1.00 92.38 93 HIS A C 1
ATOM 706 O O . HIS A 1 93 ? 7.091 -1.800 -14.356 1.00 92.38 93 HIS A O 1
ATOM 712 N N . ILE A 1 94 ? 8.699 -0.771 -13.183 1.00 93.12 94 ILE A N 1
ATOM 713 C CA . ILE A 1 94 ? 7.817 0.309 -12.711 1.00 93.12 94 ILE A CA 1
ATOM 714 C C . ILE A 1 94 ? 7.281 1.115 -13.907 1.00 93.12 94 ILE A C 1
ATOM 716 O O . ILE A 1 94 ? 6.081 1.364 -14.001 1.00 93.12 94 ILE A O 1
ATOM 720 N N . GLY A 1 95 ? 8.133 1.454 -14.876 1.00 94.56 95 GLY A N 1
ATOM 721 C CA . GLY A 1 95 ? 7.710 2.094 -16.123 1.00 94.56 95 GLY A CA 1
ATOM 722 C C . GLY A 1 95 ? 6.683 1.269 -16.909 1.00 94.56 95 GLY A C 1
ATOM 723 O O . GLY A 1 95 ? 5.661 1.806 -17.332 1.00 94.56 95 GLY A O 1
ATOM 724 N N . VAL A 1 96 ? 6.906 -0.041 -17.063 1.00 93.88 96 VAL A N 1
ATOM 725 C CA . VAL A 1 96 ? 5.989 -0.961 -17.764 1.00 93.88 96 VAL A CA 1
ATOM 726 C C . VAL A 1 96 ? 4.634 -1.046 -17.061 1.00 93.88 96 VAL A C 1
ATOM 728 O O . VAL A 1 96 ? 3.590 -0.976 -17.717 1.00 93.88 96 VAL A O 1
ATOM 731 N N . THR A 1 97 ? 4.623 -1.168 -15.734 1.00 93.38 97 THR A N 1
ATOM 732 C CA . THR A 1 97 ? 3.379 -1.226 -14.949 1.00 93.38 97 THR A CA 1
ATOM 733 C C . THR A 1 97 ? 2.602 0.087 -15.022 1.00 93.38 97 THR A C 1
ATOM 735 O O . THR A 1 97 ? 1.395 0.053 -15.260 1.00 93.38 97 THR A O 1
ATOM 738 N N . LEU A 1 98 ? 3.273 1.241 -14.922 1.00 94.69 98 LEU A N 1
ATOM 739 C CA . LEU A 1 98 ? 2.650 2.560 -15.091 1.00 94.69 98 LEU A CA 1
ATOM 740 C C . LEU A 1 98 ? 2.116 2.771 -16.513 1.00 94.69 98 LEU A C 1
ATOM 742 O O . LEU A 1 98 ? 0.997 3.254 -16.692 1.00 94.69 98 LEU A O 1
ATOM 746 N N . LEU A 1 99 ? 2.876 2.368 -17.532 1.00 94.62 99 LEU A N 1
ATOM 747 C CA . LEU A 1 99 ? 2.443 2.448 -18.925 1.00 94.62 99 LEU A CA 1
ATOM 748 C C . LEU A 1 99 ? 1.200 1.586 -19.162 1.00 94.62 99 LEU A C 1
ATOM 750 O O . LEU A 1 99 ? 0.226 2.048 -19.760 1.00 94.62 99 LEU A O 1
ATOM 754 N N . THR A 1 100 ? 1.211 0.353 -18.653 1.00 93.50 100 THR A N 1
ATOM 755 C CA . THR A 1 100 ? 0.066 -0.559 -18.739 1.00 93.50 100 THR A CA 1
ATOM 756 C C . THR A 1 100 ? -1.135 0.032 -18.010 1.00 93.50 100 THR A C 1
ATOM 758 O O . THR A 1 100 ? -2.226 0.063 -18.571 1.00 93.50 100 THR A O 1
ATOM 761 N N . TYR A 1 101 ? -0.938 0.596 -16.817 1.00 93.19 101 TYR A N 1
ATOM 762 C CA . TYR A 1 101 ? -2.001 1.244 -16.054 1.00 93.19 101 TYR A CA 1
ATOM 763 C C . TYR A 1 101 ? -2.707 2.361 -16.843 1.00 93.19 101 TYR A C 1
ATOM 765 O O . TYR A 1 101 ? -3.930 2.469 -16.798 1.00 93.19 101 TYR A O 1
ATOM 773 N N . VAL A 1 102 ? -1.959 3.161 -17.614 1.00 93.44 102 VAL A N 1
ATOM 774 C CA . VAL A 1 102 ? -2.503 4.284 -18.401 1.00 93.44 102 VAL A CA 1
ATOM 775 C C . VAL A 1 102 ? -3.106 3.845 -19.741 1.00 93.44 102 VAL A C 1
ATOM 777 O O . VAL A 1 102 ? -4.114 4.406 -20.182 1.00 93.44 102 VAL A O 1
ATOM 780 N N . MET A 1 103 ? -2.486 2.881 -20.426 1.00 92.62 103 MET A N 1
ATOM 781 C CA . MET A 1 103 ? -2.856 2.510 -21.799 1.00 92.62 103 MET A CA 1
ATOM 782 C C . MET A 1 103 ? -3.886 1.385 -21.858 1.00 92.62 103 MET A C 1
ATOM 784 O O . MET A 1 103 ? -4.807 1.436 -22.670 1.00 92.62 103 MET A O 1
ATOM 788 N N . PHE A 1 104 ? -3.777 0.387 -20.984 1.00 92.69 104 PHE A N 1
ATOM 789 C CA . PHE A 1 104 ? -4.641 -0.790 -20.988 1.00 92.69 104 PHE A CA 1
ATOM 790 C C . PHE A 1 104 ? -6.145 -0.492 -20.817 1.00 92.69 104 PHE A C 1
ATOM 792 O O . PHE A 1 104 ? -6.927 -1.023 -21.612 1.00 92.69 104 PHE A O 1
ATOM 799 N N . PRO A 1 105 ? -6.594 0.406 -19.908 1.00 89.50 105 PRO A N 1
ATOM 800 C CA . PRO A 1 105 ? -8.018 0.736 -19.789 1.00 89.50 105 PRO A CA 1
ATOM 801 C C . PRO A 1 105 ? -8.597 1.440 -21.029 1.00 89.50 105 PRO A C 1
ATOM 803 O O . PRO A 1 105 ? -9.818 1.511 -21.180 1.00 89.50 105 PRO A O 1
ATOM 806 N N . LYS A 1 106 ? -7.744 1.961 -21.928 1.00 90.44 106 LYS A N 1
ATOM 807 C CA . LYS A 1 106 ? -8.170 2.529 -23.219 1.00 90.44 106 LYS A CA 1
ATOM 808 C C . LYS A 1 106 ? -8.460 1.453 -24.268 1.00 90.44 106 LYS A C 1
ATOM 810 O O . LYS A 1 106 ? -9.179 1.733 -25.219 1.00 90.44 106 LYS A O 1
ATOM 815 N N . ILE A 1 107 ? -7.916 0.249 -24.095 1.00 91.94 107 ILE A N 1
ATOM 816 C CA . ILE A 1 107 ? -8.131 -0.897 -24.988 1.00 91.94 107 ILE A CA 1
ATOM 817 C C . ILE A 1 107 ? -9.320 -1.722 -24.491 1.00 91.94 107 ILE A C 1
ATOM 819 O O . ILE A 1 107 ? -10.222 -2.042 -25.261 1.00 91.94 107 ILE A O 1
ATOM 823 N N . THR A 1 108 ? -9.344 -2.051 -23.196 1.00 91.00 108 THR A N 1
ATOM 824 C CA . THR A 1 108 ? -10.418 -2.838 -22.582 1.00 91.00 108 THR A CA 1
ATOM 825 C C . THR A 1 108 ? -10.714 -2.369 -21.164 1.00 91.00 108 THR A C 1
ATOM 827 O O . THR A 1 108 ? -9.812 -2.041 -20.401 1.00 91.00 108 THR A O 1
ATOM 830 N N . LYS A 1 109 ? -11.998 -2.365 -20.795 1.00 88.81 109 LYS A N 1
ATOM 831 C CA . LYS A 1 109 ? -12.471 -2.016 -19.444 1.00 88.81 109 LYS A CA 1
ATOM 832 C C . LYS A 1 109 ? -12.869 -3.238 -18.612 1.00 88.81 109 LYS A C 1
ATOM 834 O O . LYS A 1 109 ? -13.269 -3.081 -17.466 1.00 88.81 109 LYS A O 1
ATOM 839 N N . ALA A 1 110 ? -12.792 -4.442 -19.184 1.00 91.94 110 ALA A N 1
ATOM 840 C CA . ALA A 1 110 ? -13.241 -5.667 -18.521 1.00 91.94 110 ALA A CA 1
ATOM 841 C C . ALA A 1 110 ? -12.283 -6.139 -17.415 1.00 91.94 110 ALA A C 1
ATOM 843 O O . ALA A 1 110 ? -12.705 -6.816 -16.483 1.00 91.94 110 ALA A O 1
ATOM 844 N N . ILE A 1 111 ? -10.997 -5.795 -17.523 1.00 91.81 111 ILE A N 1
ATOM 845 C CA . ILE A 1 111 ? -9.945 -6.251 -16.612 1.00 91.81 111 ILE A CA 1
ATOM 846 C C . ILE A 1 111 ? -9.349 -5.027 -15.896 1.00 91.81 111 ILE A C 1
ATOM 848 O O . ILE A 1 111 ? -9.000 -4.053 -16.571 1.00 91.81 111 ILE A O 1
ATOM 852 N N . PRO A 1 112 ? -9.196 -5.053 -14.555 1.00 92.19 112 PRO A N 1
ATOM 853 C CA . PRO A 1 112 ? -8.533 -3.985 -13.813 1.00 92.19 112 PRO A CA 1
ATOM 854 C C . PRO A 1 112 ? -7.108 -3.735 -14.318 1.00 92.19 112 PRO A C 1
ATOM 856 O O . PRO A 1 112 ? -6.321 -4.667 -14.492 1.00 92.19 112 PRO A O 1
ATOM 859 N N . ALA A 1 113 ? -6.751 -2.465 -14.505 1.00 92.62 113 ALA A N 1
ATOM 860 C CA . ALA A 1 113 ? -5.460 -2.086 -15.077 1.00 92.62 113 ALA A CA 1
ATOM 861 C C . ALA A 1 113 ? -4.260 -2.508 -14.202 1.00 92.62 113 ALA A C 1
ATOM 863 O O . ALA A 1 113 ? -3.197 -2.825 -14.730 1.00 92.62 113 ALA A O 1
ATOM 864 N N . SER A 1 114 ? -4.440 -2.578 -12.876 1.00 91.69 114 SER A N 1
ATOM 865 C CA . SER A 1 114 ? -3.428 -3.085 -11.938 1.00 91.69 114 SER A CA 1
ATOM 866 C C . SER A 1 114 ? -3.101 -4.562 -12.175 1.00 91.69 114 SER A C 1
ATOM 868 O O . SER A 1 114 ? -1.929 -4.927 -12.225 1.00 91.69 114 SER A O 1
ATOM 870 N N . LEU A 1 115 ? -4.122 -5.400 -12.388 1.00 92.88 115 LEU A N 1
ATOM 871 C CA . LEU A 1 115 ? -3.942 -6.823 -12.683 1.00 92.88 115 LEU A CA 1
ATOM 872 C C . LEU A 1 115 ? -3.203 -7.017 -14.012 1.00 92.88 115 LEU A C 1
ATOM 874 O O . LEU A 1 115 ? -2.248 -7.788 -14.079 1.00 92.88 115 LEU A O 1
ATOM 878 N N . ALA A 1 116 ? -3.604 -6.277 -15.048 1.00 93.69 116 ALA A N 1
ATOM 879 C CA . ALA A 1 116 ? -2.916 -6.300 -16.334 1.00 93.69 116 ALA A CA 1
ATOM 880 C C . ALA A 1 116 ? -1.451 -5.854 -16.208 1.00 93.69 116 ALA A C 1
ATOM 882 O O . ALA A 1 116 ? -0.569 -6.494 -16.772 1.00 93.69 116 ALA A O 1
ATOM 883 N N . GLY A 1 117 ? -1.179 -4.805 -15.425 1.00 93.31 117 GLY A N 1
ATOM 884 C CA . GLY A 1 117 ? 0.176 -4.318 -15.164 1.00 93.31 117 GLY A CA 1
ATOM 885 C C . GLY A 1 117 ? 1.078 -5.374 -14.528 1.00 93.31 117 GLY A C 1
ATOM 886 O O . GLY A 1 117 ? 2.192 -5.578 -15.006 1.00 93.31 117 GLY A O 1
ATOM 887 N N . ILE A 1 118 ? 0.593 -6.080 -13.502 1.00 92.12 118 ILE A N 1
ATOM 888 C CA . ILE A 1 118 ? 1.351 -7.157 -12.846 1.00 92.12 118 ILE A CA 1
ATOM 889 C C . ILE A 1 118 ? 1.680 -8.264 -13.850 1.00 92.12 118 ILE A C 1
ATOM 891 O O . ILE A 1 118 ? 2.845 -8.624 -13.988 1.00 92.12 118 ILE A O 1
ATOM 895 N N . ILE A 1 119 ? 0.682 -8.752 -14.596 1.00 93.38 119 ILE A N 1
ATOM 896 C CA . ILE A 1 119 ? 0.875 -9.819 -15.591 1.00 93.38 119 ILE A CA 1
ATOM 897 C C . ILE A 1 119 ? 1.894 -9.394 -16.653 1.00 93.38 119 ILE A C 1
ATOM 899 O O . ILE A 1 119 ? 2.823 -10.144 -16.946 1.00 93.38 119 ILE A O 1
ATOM 903 N N . MET A 1 120 ? 1.755 -8.184 -17.199 1.00 93.25 120 MET A N 1
ATOM 904 C CA . MET A 1 120 ? 2.683 -7.657 -18.201 1.00 93.25 120 MET A CA 1
ATOM 905 C C . MET A 1 120 ? 4.108 -7.555 -17.654 1.00 93.25 120 MET A C 1
ATOM 907 O O . MET A 1 120 ? 5.043 -7.975 -18.327 1.00 93.25 120 MET A O 1
ATOM 911 N N . SER A 1 121 ? 4.274 -7.055 -16.429 1.00 92.44 121 SER A N 1
ATOM 912 C CA . SER A 1 121 ? 5.577 -6.963 -15.765 1.00 92.44 121 SER A CA 1
ATOM 913 C C . SER A 1 121 ? 6.219 -8.341 -15.573 1.00 92.44 121 SER A C 1
ATOM 915 O O . SER A 1 121 ? 7.380 -8.535 -15.915 1.00 92.44 121 SER A O 1
ATOM 917 N N . THR A 1 122 ? 5.449 -9.335 -15.117 1.00 92.31 122 THR A N 1
ATOM 918 C CA . THR A 1 122 ? 5.932 -10.715 -14.949 1.00 92.31 122 THR A CA 1
ATOM 919 C C . THR A 1 122 ? 6.349 -11.350 -16.274 1.00 92.31 122 THR A C 1
ATOM 921 O O . THR A 1 122 ? 7.380 -12.018 -16.340 1.00 92.31 122 THR A O 1
ATOM 924 N N . VAL A 1 123 ? 5.572 -11.136 -17.340 1.00 93.50 123 VAL A N 1
ATOM 925 C CA . VAL A 1 123 ? 5.921 -11.627 -18.680 1.00 93.50 123 VAL A CA 1
ATOM 926 C C . VAL A 1 123 ? 7.205 -10.967 -19.173 1.00 93.50 123 VAL A C 1
ATOM 928 O O . VAL A 1 123 ? 8.063 -11.658 -19.711 1.00 93.50 123 VAL A O 1
ATOM 931 N N . VAL A 1 124 ? 7.366 -9.659 -18.966 1.00 92.88 124 VAL A N 1
ATOM 932 C CA . VAL A 1 124 ? 8.567 -8.923 -19.379 1.00 92.88 124 VAL A CA 1
ATOM 933 C C . VAL A 1 124 ? 9.817 -9.416 -18.643 1.00 92.88 124 VAL A C 1
ATOM 935 O O . VAL A 1 124 ? 10.819 -9.717 -19.294 1.00 92.88 124 VAL A O 1
ATOM 938 N N . GLU A 1 125 ? 9.741 -9.578 -17.322 1.00 91.75 125 GLU A N 1
ATOM 939 C CA . GLU A 1 125 ? 10.841 -10.102 -16.504 1.00 91.75 125 GLU A CA 1
ATOM 940 C C . GLU A 1 125 ? 11.285 -11.489 -16.992 1.00 91.75 125 GLU A C 1
ATOM 942 O O . GLU A 1 125 ? 12.464 -11.734 -17.255 1.00 91.75 125 GLU A O 1
ATOM 947 N N . TRP A 1 126 ? 10.332 -12.411 -17.149 1.00 91.19 126 TRP A N 1
ATOM 948 C CA . TRP A 1 126 ? 10.637 -13.804 -17.468 1.00 91.19 126 TRP A CA 1
ATOM 949 C C . TRP A 1 126 ? 11.040 -14.022 -18.935 1.00 91.19 126 TRP A C 1
ATOM 951 O O . TRP A 1 126 ? 11.960 -14.793 -19.216 1.00 91.19 126 TRP A O 1
ATOM 961 N N . ALA A 1 127 ? 10.371 -13.345 -19.873 1.00 90.00 127 ALA A N 1
ATOM 962 C CA . ALA A 1 127 ? 10.589 -13.541 -21.305 1.00 90.00 127 ALA A CA 1
ATOM 963 C C . ALA A 1 127 ? 11.768 -12.734 -21.864 1.00 90.00 127 ALA A C 1
ATOM 965 O O . ALA A 1 127 ? 12.325 -13.130 -22.885 1.00 90.00 127 ALA A O 1
ATOM 966 N N . PHE A 1 128 ? 12.153 -11.623 -21.225 1.00 89.00 128 PHE A N 1
ATOM 967 C CA . PHE A 1 128 ? 13.220 -10.752 -21.727 1.00 89.00 128 PHE A CA 1
ATOM 968 C C . PHE A 1 128 ? 14.375 -10.624 -20.740 1.00 89.00 128 PHE A C 1
ATOM 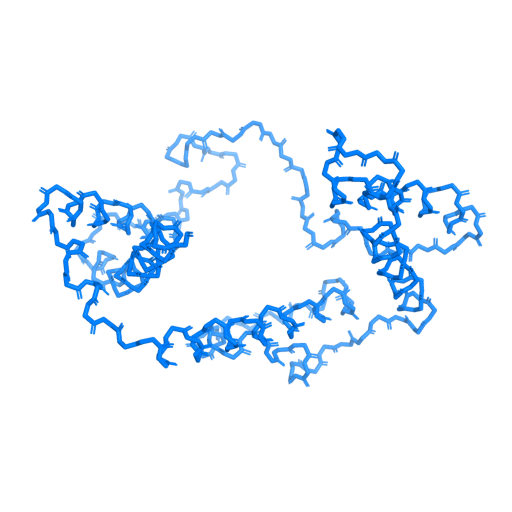970 O O . PHE A 1 128 ? 15.492 -11.016 -21.067 1.00 89.00 128 PHE A O 1
ATOM 977 N N . VAL A 1 129 ? 14.125 -10.106 -19.537 1.00 88.81 129 VAL A N 1
ATOM 978 C CA . VAL A 1 129 ? 15.199 -9.705 -18.608 1.00 88.81 129 VAL A CA 1
ATOM 979 C C . VAL A 1 129 ? 16.052 -10.902 -18.191 1.00 88.81 129 VAL A C 1
ATOM 981 O O . VAL A 1 129 ? 17.276 -10.876 -18.337 1.00 88.81 129 VAL A O 1
ATOM 984 N N . ARG A 1 130 ? 15.398 -12.004 -17.814 1.00 89.44 130 ARG A N 1
ATOM 985 C CA . ARG A 1 130 ? 16.081 -13.248 -17.430 1.00 89.44 130 ARG A CA 1
ATOM 986 C C . ARG A 1 130 ? 16.783 -13.950 -18.586 1.00 89.44 130 ARG A C 1
ATOM 988 O O . ARG A 1 130 ? 17.822 -14.565 -18.375 1.00 89.44 130 ARG A O 1
ATOM 995 N N . GLN A 1 131 ? 16.267 -13.837 -19.811 1.00 89.38 131 GLN A N 1
ATOM 996 C CA . GLN A 1 131 ? 16.915 -14.431 -20.992 1.00 89.38 131 GLN A CA 1
ATOM 997 C C . GLN A 1 131 ? 18.247 -13.746 -21.327 1.00 89.38 131 GLN A C 1
ATOM 999 O O . GLN A 1 131 ? 19.135 -14.365 -21.905 1.00 89.38 131 GLN A O 1
ATOM 1004 N N . ILE A 1 132 ? 18.393 -12.475 -20.943 1.00 87.50 132 ILE A N 1
ATOM 1005 C CA . ILE A 1 132 ? 19.609 -11.673 -21.139 1.00 87.50 132 ILE A CA 1
ATOM 1006 C C . ILE A 1 132 ? 20.611 -11.892 -19.980 1.00 87.50 132 ILE A C 1
ATOM 1008 O O . ILE A 1 132 ? 21.730 -11.389 -20.020 1.00 87.50 132 ILE A O 1
ATOM 1012 N N . GLY A 1 133 ? 20.251 -12.697 -18.972 1.00 85.12 133 GLY A N 1
ATOM 1013 C CA . GLY A 1 133 ? 21.121 -13.056 -17.848 1.00 85.12 133 GLY A CA 1
ATOM 1014 C C . GLY A 1 133 ? 21.104 -12.062 -16.685 1.00 85.12 133 GLY A C 1
ATOM 1015 O O . GLY A 1 133 ? 21.988 -12.119 -15.835 1.00 85.12 133 GLY A O 1
ATOM 1016 N N . TYR A 1 134 ? 20.121 -11.158 -16.637 1.00 86.31 134 TYR A N 1
ATOM 1017 C CA . TYR A 1 134 ? 19.892 -10.282 -15.489 1.00 86.31 134 TYR A CA 1
ATOM 1018 C C . TYR A 1 134 ? 18.765 -10.828 -14.612 1.00 86.31 134 TYR A C 1
ATOM 1020 O O . TYR A 1 134 ? 17.775 -11.358 -15.115 1.00 86.31 134 TYR A O 1
ATOM 1028 N N . GLU A 1 135 ? 18.897 -10.658 -13.298 1.00 81.19 135 GLU A N 1
ATOM 1029 C CA . GLU A 1 135 ? 17.882 -11.060 -12.324 1.00 81.19 135 GLU A CA 1
ATOM 1030 C C . GLU A 1 135 ? 17.466 -9.856 -11.478 1.00 81.19 135 GLU A C 1
ATOM 1032 O O . GLU A 1 135 ? 18.308 -9.110 -10.973 1.00 81.19 135 GLU A O 1
ATOM 1037 N N . THR A 1 136 ? 16.155 -9.651 -11.338 1.00 84.06 136 THR A N 1
ATOM 1038 C CA . THR A 1 136 ? 15.594 -8.676 -10.395 1.00 84.06 136 THR A CA 1
ATOM 1039 C C . THR A 1 136 ? 15.092 -9.365 -9.127 1.00 84.06 136 THR A C 1
ATOM 1041 O O . THR A 1 136 ? 14.801 -10.563 -9.132 1.00 84.06 136 THR A O 1
ATOM 1044 N N . ASN A 1 137 ? 14.979 -8.599 -8.034 1.00 83.25 137 ASN A N 1
ATOM 1045 C CA . ASN A 1 137 ? 14.465 -9.097 -6.758 1.00 83.25 137 ASN A CA 1
ATOM 1046 C C . ASN A 1 137 ? 13.038 -9.606 -6.952 1.00 83.25 137 ASN A C 1
ATOM 1048 O O . ASN A 1 137 ? 12.132 -8.832 -7.279 1.00 83.25 137 ASN A O 1
ATOM 1052 N N . THR A 1 138 ? 12.818 -10.890 -6.696 1.00 81.69 138 THR A N 1
ATOM 1053 C CA . THR A 1 138 ? 11.476 -11.457 -6.702 1.00 81.69 138 THR A CA 1
ATOM 1054 C C . THR A 1 138 ? 10.839 -11.385 -5.323 1.00 81.69 138 THR A C 1
ATOM 1056 O O . THR A 1 138 ? 11.498 -11.210 -4.298 1.00 81.69 138 THR A O 1
ATOM 1059 N N . VAL A 1 139 ? 9.519 -11.577 -5.280 1.00 75.56 139 VAL A N 1
ATOM 1060 C CA . VAL A 1 139 ? 8.779 -11.671 -4.013 1.00 75.56 139 VAL A CA 1
ATOM 1061 C C . VAL A 1 139 ? 9.330 -12.798 -3.131 1.00 75.56 139 VAL A C 1
ATOM 1063 O O . VAL A 1 139 ? 9.310 -12.657 -1.914 1.00 75.56 139 VAL A O 1
ATOM 1066 N N . ALA A 1 140 ? 9.863 -13.870 -3.730 1.00 74.38 140 ALA A N 1
ATOM 1067 C CA . ALA A 1 140 ? 10.474 -14.982 -3.004 1.00 74.38 140 ALA A CA 1
ATOM 1068 C C . ALA A 1 140 ? 11.805 -14.611 -2.329 1.00 74.38 140 ALA A C 1
ATOM 1070 O O . ALA A 1 140 ? 12.120 -15.166 -1.278 1.00 74.38 140 ALA A O 1
ATOM 1071 N N . ASP A 1 141 ? 12.550 -13.659 -2.893 1.00 75.19 141 ASP A N 1
ATOM 1072 C CA . ASP A 1 141 ? 13.823 -13.189 -2.331 1.00 75.19 141 ASP A CA 1
ATOM 1073 C C . ASP A 1 141 ? 13.595 -12.198 -1.182 1.00 75.19 141 ASP A C 1
ATOM 1075 O O . ASP A 1 141 ? 14.379 -12.118 -0.238 1.00 75.19 141 ASP A O 1
ATOM 1079 N N . LEU A 1 142 ? 12.489 -11.450 -1.243 1.00 70.06 142 LEU A N 1
ATOM 1080 C CA . LEU A 1 142 ? 12.113 -10.461 -0.231 1.00 70.06 142 LEU A CA 1
ATOM 1081 C C . LEU A 1 142 ? 11.315 -11.067 0.931 1.00 70.06 142 LEU A C 1
ATOM 1083 O O . LEU A 1 142 ? 11.343 -10.540 2.044 1.00 70.06 142 LEU A O 1
ATOM 1087 N N . ALA A 1 143 ? 10.585 -12.153 0.686 1.00 64.94 143 ALA A N 1
ATOM 1088 C CA . ALA A 1 143 ? 9.792 -12.839 1.692 1.00 64.94 143 ALA A CA 1
ATOM 1089 C C . ALA A 1 143 ? 9.641 -14.321 1.346 1.00 64.94 143 ALA A C 1
ATOM 1091 O O . ALA A 1 143 ? 9.414 -14.693 0.200 1.00 64.94 143 ALA A O 1
ATOM 1092 N N . SER A 1 144 ? 9.674 -15.187 2.360 1.00 63.47 144 SER A N 1
ATOM 1093 C CA . SER A 1 144 ? 9.344 -16.600 2.173 1.00 63.47 144 SER A CA 1
ATOM 1094 C C . SER A 1 144 ? 7.888 -16.745 1.711 1.00 63.47 144 SER A C 1
ATOM 1096 O O . SER A 1 144 ? 6.963 -16.673 2.518 1.00 63.47 144 SER A O 1
ATOM 1098 N N . VAL A 1 145 ? 7.689 -17.000 0.414 1.00 63.16 145 VAL A N 1
ATOM 1099 C CA . VAL A 1 145 ? 6.379 -17.300 -0.203 1.00 63.16 145 VAL A CA 1
ATOM 1100 C C . VAL A 1 145 ? 5.955 -18.761 0.046 1.00 63.16 145 VAL A C 1
ATOM 1102 O O . VAL A 1 145 ? 4.874 -19.182 -0.359 1.00 63.16 145 VAL A O 1
ATOM 1105 N N . ALA A 1 146 ? 6.776 -19.557 0.742 1.00 57.03 146 ALA A N 1
ATOM 1106 C CA . ALA A 1 146 ? 6.443 -20.933 1.100 1.00 57.03 146 ALA A CA 1
ATOM 1107 C C . ALA A 1 146 ? 5.256 -20.969 2.082 1.00 57.03 146 ALA A C 1
ATOM 1109 O O . ALA A 1 146 ? 5.415 -20.785 3.290 1.00 57.03 146 ALA A O 1
ATOM 1110 N N . GLY A 1 147 ? 4.057 -21.203 1.546 1.00 59.03 147 GLY A N 1
ATOM 1111 C CA . GLY A 1 147 ? 2.809 -21.218 2.299 1.00 59.03 147 GLY A CA 1
ATOM 1112 C C . GLY A 1 147 ? 2.041 -22.518 2.107 1.00 59.03 147 GLY A C 1
ATOM 1113 O O . GLY A 1 147 ? 1.548 -22.812 1.020 1.00 59.03 147 GLY A O 1
ATOM 1114 N N . ALA A 1 148 ? 1.895 -23.276 3.193 1.00 68.69 148 ALA A N 1
ATOM 1115 C CA . ALA A 1 148 ? 0.784 -24.207 3.339 1.00 68.69 148 ALA A CA 1
ATOM 1116 C C . ALA A 1 148 ? -0.528 -23.421 3.537 1.00 68.69 148 ALA A C 1
ATOM 1118 O O . ALA A 1 148 ? -0.508 -22.226 3.830 1.00 68.69 148 ALA A O 1
ATOM 1119 N N . PHE A 1 149 ? -1.681 -24.083 3.404 1.00 79.12 149 PHE A N 1
ATOM 1120 C CA . PHE A 1 149 ? -2.980 -23.440 3.637 1.00 79.12 149 PHE A CA 1
ATOM 1121 C C . PHE A 1 149 ? -3.022 -22.784 5.034 1.00 79.12 149 PHE A C 1
ATOM 1123 O O . PHE A 1 149 ? -2.674 -23.477 6.003 1.00 79.12 149 PHE A O 1
ATOM 1130 N N . PRO A 1 150 ? -3.429 -21.502 5.157 1.00 71.88 150 PRO A N 1
ATOM 1131 C CA . PRO A 1 150 ? -3.420 -20.796 6.431 1.00 71.88 150 PRO A CA 1
ATOM 1132 C C . PRO A 1 150 ? -4.423 -21.449 7.382 1.00 71.88 150 PRO A C 1
ATOM 1134 O O . PRO A 1 150 ? -5.632 -21.430 7.153 1.00 71.88 150 PRO A O 1
ATOM 1137 N N . SER A 1 151 ? -3.919 -22.052 8.456 1.00 81.31 151 SER A N 1
ATOM 1138 C CA . SER A 1 151 ? -4.749 -22.468 9.584 1.00 81.31 151 SER A CA 1
ATOM 1139 C C . SER A 1 151 ? -4.931 -21.299 10.550 1.00 81.31 151 SER A C 1
ATOM 1141 O O . SER A 1 151 ? -4.025 -20.474 10.682 1.00 81.31 151 SER A O 1
ATOM 1143 N N . PRO A 1 152 ? -6.073 -21.206 11.257 1.00 79.69 152 PRO A N 1
ATOM 1144 C CA . PRO A 1 152 ? -6.217 -20.224 12.323 1.00 79.69 152 PRO A CA 1
ATOM 1145 C C . PRO A 1 152 ? -5.056 -20.357 13.314 1.00 79.69 152 PRO A C 1
ATOM 1147 O O . PRO A 1 152 ? -4.716 -21.470 13.712 1.00 79.69 152 PRO A O 1
ATOM 1150 N N . VAL A 1 153 ? -4.464 -19.227 13.710 1.00 75.81 153 VAL A N 1
ATOM 1151 C CA . VAL A 1 153 ? -3.155 -19.165 14.393 1.00 75.81 153 VAL A CA 1
ATOM 1152 C C . VAL A 1 153 ? -3.104 -20.031 15.661 1.00 75.81 153 VAL A C 1
ATOM 1154 O O . VAL A 1 153 ? -2.075 -20.617 15.978 1.00 75.81 153 VAL A O 1
ATOM 1157 N N . TRP A 1 154 ? -4.229 -20.179 16.365 1.00 76.50 154 TRP A N 1
ATOM 1158 C CA . TRP A 1 154 ? -4.350 -21.023 17.562 1.00 76.50 154 TRP A CA 1
ATOM 1159 C C . TRP A 1 154 ? -4.203 -22.529 17.304 1.00 76.50 154 TRP A C 1
ATOM 1161 O O . TRP A 1 154 ? -3.866 -23.276 18.222 1.00 76.50 154 TRP A O 1
ATOM 1171 N N . PHE A 1 155 ? -4.468 -22.971 16.076 1.00 76.75 155 PHE A N 1
ATOM 1172 C CA . PHE A 1 155 ? -4.367 -24.364 15.642 1.00 76.75 155 PHE A CA 1
ATOM 1173 C C . PHE A 1 155 ? -3.130 -24.618 14.774 1.00 76.75 155 PHE A C 1
ATOM 1175 O O . PHE A 1 155 ? -2.883 -25.761 14.392 1.00 76.75 155 PHE A O 1
ATOM 1182 N N . ASP A 1 156 ? -2.353 -23.578 14.462 1.00 72.25 156 ASP A N 1
ATOM 1183 C CA . ASP A 1 156 ? -1.164 -23.700 13.631 1.00 72.25 156 ASP A CA 1
ATOM 1184 C C . ASP A 1 156 ? 0.075 -24.020 14.479 1.00 72.25 156 ASP A C 1
ATOM 1186 O O . ASP A 1 156 ? 0.617 -23.175 15.196 1.00 72.25 156 ASP A O 1
ATOM 1190 N N . THR A 1 157 ? 0.539 -25.266 14.393 1.00 68.25 157 THR A N 1
ATOM 1191 C CA . THR A 1 157 ? 1.800 -25.718 14.997 1.00 68.25 157 THR A CA 1
ATOM 1192 C C . THR A 1 157 ? 2.961 -25.757 14.002 1.00 68.25 157 THR A C 1
ATOM 1194 O O . THR A 1 157 ? 4.069 -26.113 14.391 1.00 68.25 157 THR A O 1
ATOM 1197 N N . ARG A 1 158 ? 2.748 -25.409 12.723 1.00 64.75 158 ARG A N 1
ATOM 1198 C CA . ARG A 1 158 ? 3.743 -25.578 11.644 1.00 64.75 158 ARG A CA 1
ATOM 1199 C C . ARG A 1 158 ? 4.911 -24.597 11.747 1.00 64.75 158 ARG A C 1
ATOM 1201 O O . ARG A 1 158 ? 6.000 -24.908 11.283 1.00 64.75 158 ARG A O 1
ATOM 1208 N N . TYR A 1 159 ? 4.690 -23.447 12.382 1.00 61.34 159 TYR A N 1
ATOM 1209 C CA . TYR A 1 159 ? 5.669 -22.358 12.495 1.00 61.34 159 TYR A CA 1
ATOM 1210 C C . TYR A 1 159 ? 5.958 -21.945 13.950 1.00 61.34 159 TYR A C 1
ATOM 1212 O O . TYR A 1 159 ? 6.482 -20.863 14.191 1.00 61.34 159 TYR A O 1
ATOM 1220 N N . GLY A 1 160 ? 5.568 -22.757 14.943 1.00 62.62 160 GLY A N 1
ATOM 1221 C CA . GLY A 1 160 ? 5.755 -22.416 16.363 1.00 62.62 160 GLY A CA 1
ATOM 1222 C C . GLY A 1 160 ? 4.951 -21.195 16.837 1.00 62.62 160 GLY A C 1
ATOM 1223 O O . GLY A 1 160 ? 5.169 -20.708 17.945 1.00 62.62 160 GLY A O 1
ATOM 1224 N N . TYR A 1 161 ? 3.995 -20.699 16.037 1.00 66.44 161 TYR A N 1
ATOM 1225 C CA . TYR A 1 161 ? 3.192 -19.519 16.379 1.00 66.44 161 TYR A CA 1
ATOM 1226 C C . TYR A 1 161 ? 2.440 -19.678 17.696 1.00 66.44 161 TYR A C 1
ATOM 1228 O O . TYR A 1 161 ? 2.293 -18.707 18.434 1.00 66.44 161 TYR A O 1
ATOM 1236 N N . LYS A 1 162 ? 2.005 -20.901 18.013 1.00 63.91 162 LYS A N 1
ATOM 1237 C CA . LYS A 1 162 ? 1.374 -21.224 19.293 1.00 63.91 162 LYS A CA 1
ATOM 1238 C C . LYS A 1 162 ? 2.247 -20.846 20.496 1.00 63.91 162 LYS A C 1
ATOM 1240 O O . LYS A 1 162 ? 1.715 -20.315 21.464 1.00 63.91 162 LYS A O 1
ATOM 1245 N N . ASP A 1 163 ? 3.557 -21.063 20.403 1.00 64.75 163 ASP A N 1
ATOM 1246 C CA . ASP A 1 163 ? 4.511 -20.807 21.488 1.00 64.75 163 ASP A CA 1
ATOM 1247 C C . ASP A 1 163 ? 5.083 -19.380 21.440 1.00 64.75 163 ASP A C 1
ATOM 1249 O O . ASP A 1 163 ? 5.535 -18.851 22.452 1.00 64.75 163 ASP A O 1
ATOM 1253 N N . MET A 1 164 ? 5.019 -18.722 20.277 1.00 69.62 164 MET A N 1
ATOM 1254 C CA . MET A 1 164 ? 5.379 -17.309 20.107 1.00 69.62 164 MET A CA 1
ATOM 1255 C C . MET A 1 164 ? 4.248 -16.342 20.482 1.00 69.62 164 MET A C 1
ATOM 1257 O O . MET A 1 164 ? 4.482 -15.138 20.625 1.00 69.62 164 MET A O 1
ATOM 1261 N N . MET A 1 165 ? 3.010 -16.827 20.604 1.00 75.62 165 MET A N 1
ATOM 1262 C CA . MET A 1 165 ? 1.887 -15.978 20.978 1.00 75.62 165 MET A CA 1
ATOM 1263 C C . MET A 1 165 ? 1.983 -15.590 22.457 1.00 75.62 165 MET A C 1
ATOM 1265 O O . MET A 1 165 ? 2.068 -16.466 23.319 1.00 75.62 165 MET A O 1
ATOM 1269 N N . PRO A 1 166 ? 1.930 -14.284 22.783 1.00 80.19 166 PRO A N 1
ATOM 1270 C CA . PRO A 1 166 ? 1.972 -13.863 24.171 1.00 80.19 166 PRO A CA 1
ATOM 1271 C C . PRO A 1 166 ? 0.754 -14.422 24.922 1.00 80.19 166 PRO A C 1
ATOM 1273 O O . PRO A 1 166 ? -0.333 -14.550 24.341 1.00 80.19 166 PRO A O 1
ATOM 1276 N N . PRO A 1 167 ? 0.913 -14.775 26.208 1.00 82.62 167 PRO A N 1
ATOM 1277 C CA . PRO A 1 167 ? -0.169 -15.363 26.978 1.00 82.62 167 PRO A CA 1
ATOM 1278 C C . PRO A 1 167 ? -1.323 -14.364 27.103 1.00 82.62 167 PRO A C 1
ATOM 1280 O O . PRO A 1 167 ? -1.102 -13.159 27.232 1.00 82.62 167 PRO A O 1
ATOM 1283 N N . LEU A 1 168 ? -2.566 -14.855 27.093 1.00 82.31 168 LEU A N 1
ATOM 1284 C CA . LEU A 1 168 ? -3.764 -14.028 27.280 1.00 82.31 168 LEU A CA 1
ATOM 1285 C C . LEU A 1 168 ? -3.859 -13.554 28.737 1.00 82.31 168 LEU A C 1
ATOM 1287 O O . LEU A 1 168 ? -4.616 -14.082 29.546 1.00 82.31 168 LEU A O 1
ATOM 1291 N N . THR A 1 169 ? -3.041 -12.563 29.077 1.00 87.88 169 THR A N 1
ATOM 1292 C CA . THR A 1 169 ? -2.984 -11.932 30.395 1.00 87.88 169 THR A CA 1
ATOM 1293 C C . THR A 1 169 ? -3.474 -10.492 30.322 1.00 87.88 169 THR A C 1
ATOM 1295 O O . THR A 1 169 ? -3.427 -9.851 29.269 1.00 87.88 169 THR A O 1
ATOM 1298 N N . LEU A 1 170 ? -3.893 -9.945 31.468 1.00 87.69 170 LEU A N 1
ATOM 1299 C CA . LEU A 1 170 ? -4.303 -8.540 31.571 1.00 87.69 170 LEU A CA 1
ATOM 1300 C C . LEU A 1 170 ? -3.183 -7.577 31.138 1.00 87.69 170 LEU A C 1
ATOM 1302 O O . LEU A 1 170 ? -3.449 -6.525 30.563 1.00 87.69 170 LEU A O 1
ATOM 1306 N N . LYS A 1 171 ? -1.923 -7.965 31.375 1.00 88.00 171 LYS A N 1
ATOM 1307 C CA . LYS A 1 171 ? -0.737 -7.212 30.958 1.00 88.00 171 LYS A CA 1
ATOM 1308 C C . LYS A 1 171 ? -0.631 -7.141 29.434 1.00 88.00 171 LYS A C 1
ATOM 1310 O O . LYS A 1 171 ? -0.525 -6.053 28.884 1.00 88.00 171 LYS A O 1
ATOM 1315 N N . THR A 1 172 ? -0.743 -8.282 28.756 1.00 86.25 172 THR A N 1
ATOM 1316 C CA . THR A 1 172 ? -0.735 -8.351 27.287 1.00 86.25 172 THR A CA 1
ATOM 1317 C C . THR A 1 172 ? -1.899 -7.571 26.681 1.00 86.25 172 THR A C 1
ATOM 1319 O O . THR A 1 172 ? -1.719 -6.886 25.679 1.00 86.25 172 THR A O 1
ATOM 1322 N N . PHE A 1 173 ? -3.080 -7.612 27.304 1.00 88.81 173 PHE A N 1
ATOM 1323 C CA . PHE A 1 173 ? -4.208 -6.785 26.877 1.00 88.81 173 PHE A CA 1
ATOM 1324 C C . PHE A 1 173 ? -3.876 -5.290 26.962 1.00 88.81 173 PHE A C 1
ATOM 1326 O O . PHE A 1 173 ? -4.061 -4.574 25.981 1.00 88.81 173 PHE A O 1
ATOM 1333 N N . GLY A 1 174 ? -3.327 -4.830 28.092 1.00 89.88 174 GLY A N 1
ATOM 1334 C CA . GLY A 1 174 ? -2.904 -3.439 28.272 1.00 89.88 174 GLY A CA 1
ATOM 1335 C C . GLY A 1 174 ? -1.812 -2.991 27.294 1.00 89.88 174 GLY A C 1
ATOM 1336 O O . GLY A 1 174 ? -1.835 -1.851 26.845 1.00 89.88 174 GLY A O 1
ATOM 1337 N N . GLU A 1 175 ? -0.895 -3.884 26.912 1.00 88.94 175 GLU A N 1
ATOM 1338 C CA . GLU A 1 175 ? 0.147 -3.607 25.909 1.00 88.94 175 GLU A CA 1
ATOM 1339 C C . GLU A 1 175 ? -0.419 -3.488 24.487 1.00 88.94 175 GLU A C 1
ATOM 1341 O O . GLU A 1 175 ? 0.027 -2.661 23.694 1.00 88.94 175 GLU A O 1
ATOM 1346 N N . VAL A 1 176 ? -1.414 -4.309 24.155 1.00 90.94 176 VAL A N 1
ATOM 1347 C CA . VAL A 1 176 ? -2.006 -4.379 22.814 1.00 90.94 176 VAL A CA 1
ATOM 1348 C C . VAL A 1 176 ? -3.077 -3.303 22.597 1.00 90.94 176 VAL A C 1
ATOM 1350 O O . VAL A 1 176 ? -3.266 -2.828 21.472 1.00 90.94 176 VAL A O 1
ATOM 1353 N N . LEU A 1 177 ? -3.765 -2.892 23.663 1.00 92.62 177 LEU A N 1
ATOM 1354 C CA . LEU A 1 177 ? -4.895 -1.967 23.624 1.00 92.62 177 LEU A CA 1
ATOM 1355 C C . LEU A 1 177 ? -4.603 -0.645 22.881 1.00 92.62 177 LEU A C 1
ATOM 1357 O O . LEU A 1 177 ? -5.413 -0.293 22.023 1.00 92.62 177 LEU A O 1
ATOM 1361 N N . PRO A 1 178 ? -3.475 0.066 23.100 1.00 92.94 178 PRO A N 1
ATOM 1362 C CA . PRO A 1 178 ? -3.194 1.313 22.387 1.00 92.94 178 PRO A CA 1
ATOM 1363 C C . PRO A 1 178 ? -3.119 1.115 20.870 1.00 92.94 178 PRO A C 1
ATOM 1365 O O . PRO A 1 178 ? -3.741 1.862 20.118 1.00 92.94 178 PRO A O 1
ATOM 1368 N N . THR A 1 179 ? -2.425 0.064 20.420 1.00 91.56 179 THR A N 1
ATOM 1369 C CA . THR A 1 179 ? -2.305 -0.263 18.988 1.00 91.56 179 THR A CA 1
ATOM 1370 C C . THR A 1 179 ? -3.630 -0.712 18.372 1.00 91.56 179 THR A C 1
ATOM 1372 O O . THR A 1 179 ? -3.911 -0.413 17.215 1.00 91.56 179 THR A O 1
ATOM 1375 N N . ALA A 1 180 ? -4.479 -1.394 19.144 1.00 93.56 180 ALA A N 1
ATOM 1376 C CA . ALA A 1 180 ? -5.806 -1.800 18.696 1.00 93.56 180 ALA A CA 1
ATOM 1377 C C . ALA A 1 180 ? -6.757 -0.603 18.546 1.00 93.56 180 ALA A C 1
ATOM 1379 O O . ALA A 1 180 ? -7.531 -0.552 17.594 1.00 93.56 180 ALA A O 1
ATOM 1380 N N . ILE A 1 181 ? -6.692 0.371 19.461 1.00 92.25 181 ILE A N 1
ATOM 1381 C CA . ILE A 1 181 ? -7.500 1.595 19.390 1.00 92.25 181 ILE A CA 1
ATOM 1382 C C . ILE A 1 181 ? -7.109 2.419 18.161 1.00 92.25 181 ILE A C 1
ATOM 1384 O O . ILE A 1 181 ? -7.994 2.851 17.426 1.00 92.25 181 ILE A O 1
ATOM 1388 N N . THR A 1 182 ? -5.811 2.616 17.903 1.00 90.75 182 THR A N 1
ATOM 1389 C CA . THR A 1 182 ? -5.356 3.395 16.740 1.00 90.75 182 THR A CA 1
ATOM 1390 C C . THR A 1 182 ? -5.696 2.702 15.423 1.00 90.75 182 THR A C 1
ATOM 1392 O O . THR A 1 182 ? -6.283 3.334 14.547 1.00 90.75 182 THR A O 1
ATOM 1395 N N . ALA A 1 183 ? -5.419 1.400 15.296 1.00 91.75 183 ALA A N 1
ATOM 1396 C CA . ALA A 1 183 ? -5.786 0.623 14.111 1.00 91.75 183 ALA A CA 1
ATOM 1397 C C . ALA A 1 183 ? -7.310 0.586 13.897 1.00 91.75 183 ALA A C 1
ATOM 1399 O O . ALA A 1 183 ? -7.797 0.771 12.781 1.00 91.75 183 ALA A O 1
ATOM 1400 N N . GLY A 1 184 ? -8.071 0.407 14.982 1.00 92.44 184 GLY A N 1
ATOM 1401 C CA . GLY A 1 184 ? -9.530 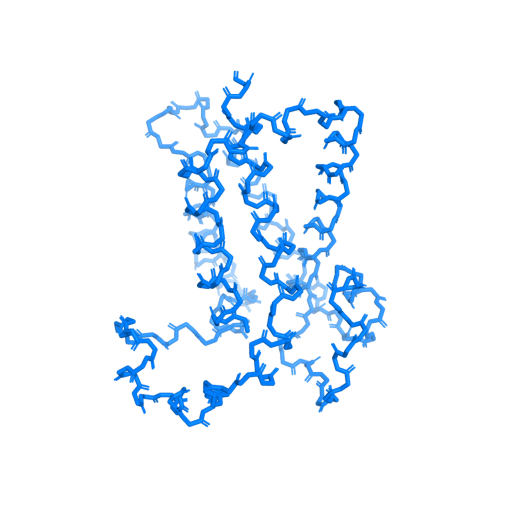0.422 14.971 1.00 92.44 184 GLY A CA 1
ATOM 1402 C C . GLY A 1 184 ? -10.087 1.761 14.492 1.00 92.44 184 GLY A C 1
ATOM 1403 O O . GLY A 1 184 ? -10.948 1.782 13.612 1.00 92.44 184 GLY A O 1
ATOM 1404 N N . ALA A 1 185 ? -9.556 2.869 15.018 1.00 88.81 185 ALA A N 1
ATOM 1405 C CA . ALA A 1 185 ? -9.939 4.222 14.632 1.00 88.81 185 ALA A CA 1
ATOM 1406 C C . ALA A 1 185 ? -9.645 4.510 13.153 1.00 88.81 185 ALA A C 1
ATOM 1408 O O . ALA A 1 185 ? -10.532 5.007 12.466 1.00 88.81 185 ALA A O 1
ATOM 1409 N N . ILE A 1 186 ? -8.459 4.148 12.642 1.00 89.81 186 ILE A N 1
ATOM 1410 C CA . ILE A 1 186 ? -8.118 4.316 11.216 1.00 89.81 186 ILE A CA 1
ATOM 1411 C C . ILE A 1 186 ? -9.109 3.549 10.333 1.00 89.81 186 ILE A C 1
ATOM 1413 O O . ILE A 1 186 ? -9.660 4.125 9.399 1.00 89.81 186 ILE A O 1
ATOM 1417 N N . GLY A 1 187 ? -9.425 2.294 10.667 1.00 90.12 187 GLY A N 1
ATOM 1418 C CA . GLY A 1 187 ? -10.395 1.525 9.883 1.00 90.12 187 GLY A CA 1
ATOM 1419 C C . GLY A 1 187 ? -11.815 2.110 9.908 1.00 90.12 187 GLY A C 1
ATOM 1420 O O . GLY A 1 187 ? -12.504 2.085 8.890 1.00 90.12 187 GLY A O 1
ATOM 1421 N N . LEU A 1 188 ? -12.254 2.704 11.029 1.00 88.88 188 LEU A N 1
ATOM 1422 C CA . LEU A 1 188 ? -13.537 3.425 11.080 1.00 88.88 188 LEU A CA 1
ATOM 1423 C C . LEU A 1 188 ? -13.512 4.700 10.230 1.00 88.88 188 LEU A C 1
ATOM 1425 O O . LEU A 1 188 ? -14.509 5.013 9.581 1.00 88.88 188 LEU A O 1
ATOM 1429 N N . LEU A 1 189 ? -12.391 5.426 10.231 1.00 86.94 189 LEU A N 1
ATOM 1430 C CA . LEU A 1 189 ? -12.210 6.638 9.433 1.00 86.94 189 LEU A CA 1
ATOM 1431 C C . LEU A 1 189 ? -12.284 6.334 7.940 1.00 86.94 189 LEU A C 1
ATOM 1433 O O . LEU A 1 189 ? -13.050 6.977 7.227 1.00 86.94 189 LEU A O 1
ATOM 1437 N N . GLU A 1 190 ? -11.543 5.330 7.476 1.00 86.69 190 GLU A N 1
ATOM 1438 C CA . GLU A 1 190 ? -11.548 4.921 6.070 1.00 86.69 190 GLU A CA 1
ATOM 1439 C C . GLU A 1 190 ? -12.919 4.395 5.631 1.00 86.69 190 GLU A C 1
ATOM 1441 O O . GLU A 1 190 ? -13.432 4.788 4.579 1.00 86.69 190 GLU A O 1
ATOM 1446 N N . SER A 1 191 ? -13.567 3.567 6.458 1.00 86.44 191 SER A N 1
ATOM 1447 C CA . SER A 1 191 ? -14.913 3.065 6.162 1.00 86.44 191 SER A CA 1
ATOM 1448 C C . SER A 1 191 ? -15.957 4.182 6.095 1.00 86.44 191 SER A C 1
ATOM 1450 O O . SER A 1 191 ? -16.922 4.064 5.345 1.00 86.44 191 SER A O 1
ATOM 1452 N N . LEU A 1 192 ? -15.804 5.255 6.875 1.00 78.25 192 LEU A N 1
ATOM 1453 C CA . LEU A 1 192 ? -16.731 6.382 6.828 1.00 78.25 192 LEU A CA 1
ATOM 1454 C C . LEU A 1 192 ? -16.467 7.283 5.620 1.00 78.25 192 LEU A C 1
ATOM 1456 O O . LEU A 1 192 ? -17.418 7.699 4.962 1.00 78.25 192 LEU A O 1
ATOM 1460 N N . LEU A 1 193 ? -15.199 7.578 5.327 1.00 77.19 193 LEU A N 1
ATOM 1461 C CA . LEU A 1 193 ? -14.825 8.384 4.164 1.00 77.19 193 LEU A CA 1
ATOM 1462 C C . LEU A 1 193 ? -15.336 7.766 2.866 1.00 77.19 193 LEU A C 1
ATOM 1464 O O . LEU A 1 193 ? -15.873 8.467 2.016 1.00 77.19 193 LEU A O 1
ATOM 1468 N N . THR A 1 194 ? -15.204 6.449 2.740 1.00 83.12 194 THR A N 1
ATOM 1469 C CA . THR A 1 194 ? -15.697 5.707 1.575 1.00 83.12 194 THR A CA 1
ATOM 1470 C C . THR A 1 194 ? -17.224 5.681 1.477 1.00 83.12 194 THR A C 1
ATOM 1472 O O . THR A 1 194 ? -17.742 5.441 0.396 1.00 83.12 194 THR A O 1
ATOM 1475 N N . LEU A 1 195 ? -17.948 5.960 2.568 1.00 77.88 195 LEU A N 1
ATOM 1476 C CA . LEU A 1 195 ? -19.412 6.062 2.586 1.00 77.88 195 LEU A CA 1
ATOM 14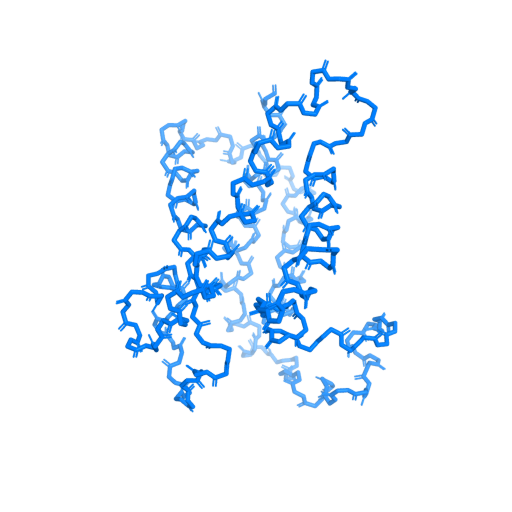77 C C . LEU A 1 195 ? -19.926 7.465 2.197 1.00 77.88 195 LEU A C 1
ATOM 1479 O O . LEU A 1 195 ? -21.102 7.618 1.877 1.00 77.88 195 LEU A O 1
ATOM 1483 N N . GLN A 1 196 ? -19.092 8.503 2.314 1.00 62.94 196 GLN A N 1
ATOM 1484 C CA . GLN A 1 196 ? -19.471 9.897 2.028 1.00 62.94 196 GLN A CA 1
ATOM 1485 C C . GLN A 1 196 ? -19.077 10.371 0.620 1.00 62.94 196 GLN A C 1
ATOM 1487 O O . GLN A 1 196 ? -19.508 11.454 0.220 1.00 62.94 196 GLN A O 1
ATOM 1492 N N . LEU A 1 197 ? -18.267 9.581 -0.090 1.00 53.03 197 LEU A N 1
ATOM 1493 C CA . LEU A 1 197 ? -17.915 9.733 -1.506 1.00 53.03 197 LEU A CA 1
ATOM 1494 C C . LEU A 1 197 ? -18.967 9.073 -2.404 1.00 53.03 197 LEU A C 1
ATOM 1496 O O . LEU A 1 197 ? -19.248 9.661 -3.472 1.00 53.03 197 LEU A O 1
#